Protein 4HR1 (pdb70)

Nearest PDB structures (foldseek):
  4hr1-assembly1_A  TM=9.648E-01  e=7.500E-14  Pyrococcus abyssi virus 1
  4hr1-assembly1_A  TM=1.009E+00  e=1.193E-14  Pyrococcus abyssi virus 1
  6elu-assembly2_D  TM=4.713E-01  e=1.005E+00  Trypanosoma brucei rhodesiense
  7sqc-assembly1_C3  TM=5.580E-01  e=2.667E+00  Chlamydomonas reinhardtii
  6elu-assembly4_J  TM=4.647E-01  e=1.516E+00  Trypanosoma brucei rhodesiense

Foldseek 3Di:
DQLQVLLVLLLQLLVLLLVVLVVVVVVDDDPVLPVLSVVLNVLSVVLSVLCVCVNVVCVVVVVDPDDDPVNVVSSVVSSVSSVVSVVSSLVSCVVRCHQVVHPRCVVVSVVSSVVRD/DDFFPVRLCLLLQLLVLLLVVLVVVCVVVPDDPVLNVLSVVLVVLSVVLCVLRVVRVVVCVVPPVGRDDDPVNVVSVVVSVVSSVVSVVSSLVSCVVVPVDDDPVSSVVVSVVSSVVRD

Sequence (236 aa):
FNGAQTVIQKISWLRTAIAFLKGYETTGATKKELEQVEKLKERVDEIATAVNWDVYAQYARGDFNLLSDDEYKEIQKALLVLEDIKEQIIVEMLRVGLAQGQMGTLKISDYLDSLDSAFNGAQTVIQKISWLRTAIAFLKGYMETTGATKKELEQVEKLKERVDEIATAVNWDVYAQYARGDFNLLSDDEYKEIQKALLVLEDIKEQIIVEMLRVGLAQGQMGTLKISDYLDSLDS

Secondary structure (DSSP, 8-state):
--HHHHHHHHHHHHHHHHHHHHH---S---HHHHHHHHHHHHHHHHHHHHHHHHHHHHHHTTT-----HHHHHHHHHHHHHHHHHHHHHHHHHHHTTTTTTSSTTHHHHHHHHHHH-/---SHHHHHHHHHHHHHHHHHHHHHHHHH---HHHHHHHHHHHHHHHHHHHHHTHHHHHHHHTTT-----HHHHHHHHHHHHHHHHHHHHHHHHHHHTTS-SSHHHHHHHHHHHHHHH-

Organism: NCBI:txid425386

B-factor: mean 58.95, std 18.85, range [28.11, 137.62]

Solvent-accessible surface area: 12236 Å² total

Structure (mmCIF, N/CA/C/O backbone):
data_4HR1
#
_entry.id   4HR1
#
_cell.length_a   73.5458
_cell.length_b   73.5458
_cell.length_c   191.5493
_cell.angle_alpha   90.00
_cell.angle_beta   90.00
_cell.angle_gamma   120.00
#
_symmetry.space_group_name_H-M   'P 61 2 2'
#
loop_
_entity.id
_entity.type
_entity.pdbx_description
1 polymer 'Putative uncharacterized protein'
2 polym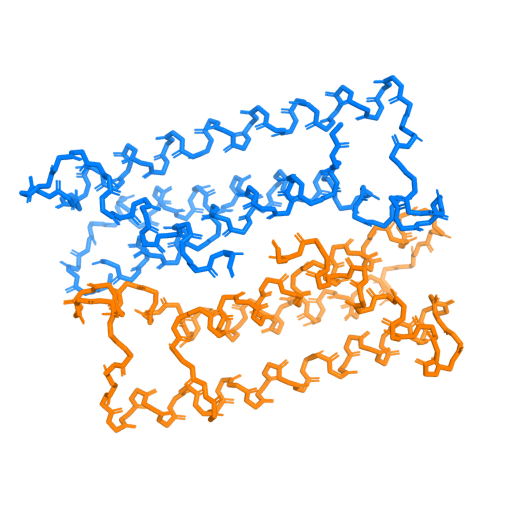er 'Putative uncharacterized protein'
3 water water
#
loop_
_atom_site.group_PDB
_atom_site.id
_atom_site.type_symbol
_atom_site.label_atom_id
_atom_site.label_alt_id
_atom_site.label_comp_id
_atom_site.label_asym_id
_atom_site.label_entity_id
_atom_site.label_seq_id
_atom_site.pdbx_PDB_ins_code
_atom_site.Cartn_x
_atom_site.Cartn_y
_atom_site.Cartn_z
_atom_site.occupancy
_atom_site.B_iso_or_equiv
_atom_site.auth_seq_id
_atom_site.auth_comp_id
_atom_site.auth_asym_id
_atom_site.auth_atom_id
_atom_site.pdbx_PDB_model_num
ATOM 1 N N . PHE A 1 3 ? -3.438 44.107 2.977 1.00 64.85 2 PHE A N 1
ATOM 2 C CA . PHE A 1 3 ? -2.661 42.877 3.179 1.00 63.90 2 PHE A CA 1
ATOM 3 C C . PHE A 1 3 ? -1.139 43.142 3.122 1.00 67.03 2 PHE A C 1
ATOM 4 O O . PHE A 1 3 ? -0.722 44.174 2.572 1.00 66.72 2 PHE A O 1
ATOM 12 N N . ASN A 1 4 ? -0.317 42.229 3.700 1.00 61.20 3 ASN A N 1
ATOM 13 C CA . ASN A 1 4 ? 1.139 42.354 3.633 1.00 59.55 3 ASN A CA 1
ATOM 14 C C . ASN A 1 4 ? 1.603 41.539 2.424 1.00 60.65 3 ASN A C 1
ATOM 15 O O . ASN A 1 4 ? 1.808 40.323 2.531 1.00 60.15 3 ASN A O 1
ATOM 20 N N . GLY A 1 5 ? 1.729 42.224 1.289 1.00 54.94 4 GLY A N 1
ATOM 21 C CA . GLY A 1 5 ? 2.092 41.647 -0.003 1.00 54.23 4 GLY A CA 1
ATOM 22 C C . GLY A 1 5 ? 3.253 40.673 -0.014 1.00 55.59 4 GLY A C 1
ATOM 23 O O . GLY A 1 5 ? 3.091 39.528 -0.465 1.00 53.75 4 GLY A O 1
ATOM 24 N N . ALA A 1 6 ? 4.437 41.132 0.480 1.00 51.06 5 ALA A N 1
ATOM 25 C CA . ALA A 1 6 ? 5.683 40.345 0.511 1.00 50.39 5 ALA A CA 1
ATOM 26 C C . ALA A 1 6 ? 5.562 39.097 1.376 1.00 49.72 5 ALA A C 1
ATOM 27 O O . ALA A 1 6 ? 5.773 37.992 0.867 1.00 47.74 5 ALA A O 1
ATOM 29 N N . GLN A 1 7 ? 5.119 39.250 2.641 1.00 45.34 6 GLN A N 1
ATOM 30 C CA . GLN A 1 7 ? 4.917 38.084 3.520 1.00 45.26 6 GLN A CA 1
ATOM 31 C C . GLN A 1 7 ? 3.979 37.039 2.897 1.00 48.22 6 GLN A C 1
ATOM 32 O O . GLN A 1 7 ? 4.318 35.851 2.871 1.00 46.22 6 GLN A O 1
ATOM 38 N N . THR A 1 8 ? 2.842 37.506 2.334 1.00 45.19 7 THR A N 1
ATOM 39 C CA . THR A 1 8 ? 1.828 36.658 1.709 1.00 44.94 7 THR A CA 1
ATOM 40 C C . THR A 1 8 ? 2.416 35.772 0.622 1.00 48.34 7 THR A C 1
ATOM 41 O O . THR A 1 8 ? 2.282 34.548 0.704 1.00 49.48 7 THR A O 1
ATOM 45 N N . VAL A 1 9 ? 3.094 36.376 -0.365 1.00 42.94 8 VAL A N 1
ATOM 46 C CA . VAL A 1 9 ? 3.709 35.619 -1.471 1.00 41.35 8 VAL A CA 1
ATOM 47 C C . VAL A 1 9 ? 4.818 34.668 -0.991 1.00 41.72 8 VAL A C 1
ATOM 48 O O . VAL A 1 9 ? 4.862 33.520 -1.426 1.00 41.92 8 VAL A O 1
ATOM 52 N N . ILE A 1 10 ? 5.654 35.126 -0.044 1.00 36.65 9 ILE A N 1
ATOM 53 C CA . ILE A 1 10 ? 6.731 34.338 0.553 1.00 36.22 9 ILE A CA 1
ATOM 54 C C . ILE A 1 10 ? 6.173 33.092 1.246 1.00 40.55 9 ILE A C 1
ATOM 55 O O . ILE A 1 10 ? 6.636 31.987 0.950 1.00 41.24 9 ILE A O 1
ATOM 60 N N . GLN A 1 11 ? 5.124 33.251 2.082 1.00 35.94 10 GLN A N 1
ATOM 61 C CA . GLN A 1 11 ? 4.489 32.122 2.767 1.00 36.21 10 GLN A CA 1
ATOM 62 C C . GLN A 1 11 ? 3.933 31.084 1.796 1.00 41.87 10 GLN A C 1
ATOM 63 O O . GLN A 1 11 ? 4.106 29.875 2.014 1.00 43.60 10 GLN A O 1
ATOM 69 N N . LYS A 1 12 ? 3.318 31.551 0.703 1.00 37.09 11 LYS A N 1
ATOM 70 C CA . LYS A 1 12 ? 2.745 30.676 -0.313 1.00 37.89 11 LYS A CA 1
ATOM 71 C C . LYS A 1 12 ? 3.835 29.923 -1.081 1.00 41.89 11 LYS A C 1
ATOM 72 O O . LYS A 1 12 ? 3.690 28.713 -1.321 1.00 43.10 11 LYS A O 1
ATOM 78 N N . ILE A 1 13 ? 4.938 30.627 -1.456 1.00 36.19 12 ILE A N 1
ATOM 79 C CA . ILE A 1 13 ? 6.064 30.002 -2.176 1.00 34.86 12 ILE A CA 1
ATOM 80 C C . ILE A 1 13 ? 6.742 28.981 -1.228 1.00 35.60 12 ILE A C 1
ATOM 81 O O . ILE A 1 13 ? 6.939 27.827 -1.621 1.00 33.89 12 ILE A O 1
ATOM 86 N N . SER A 1 14 ? 7.033 29.394 0.031 1.00 32.43 13 SER A N 1
ATOM 87 C CA . SER A 1 14 ? 7.639 28.508 1.043 1.00 34.35 13 SER A CA 1
ATOM 88 C C . SER A 1 14 ? 6.826 27.229 1.239 1.00 40.40 13 SER A C 1
ATOM 89 O O . SER A 1 14 ? 7.408 26.149 1.136 1.00 40.79 13 SER A O 1
ATOM 92 N N . TRP A 1 15 ? 5.477 27.338 1.425 1.00 36.14 14 TRP A N 1
ATOM 93 C CA . TRP A 1 15 ? 4.598 26.168 1.566 1.00 34.57 14 TRP A CA 1
ATOM 94 C C . TRP A 1 15 ? 4.760 25.269 0.374 1.00 38.98 14 TRP A C 1
ATOM 95 O O . TRP A 1 15 ? 4.953 24.060 0.534 1.00 39.40 14 TRP A O 1
ATOM 106 N N . LEU A 1 16 ? 4.656 25.849 -0.826 1.00 36.77 15 LEU A N 1
ATOM 107 C CA . LEU A 1 16 ? 4.743 25.085 -2.077 1.00 37.52 15 LEU A CA 1
ATOM 108 C C . LEU A 1 16 ? 6.099 24.387 -2.266 1.00 42.50 15 LEU A C 1
ATOM 109 O O . LEU A 1 16 ? 6.120 23.228 -2.694 1.00 41.46 15 LEU A O 1
ATOM 114 N N . ARG A 1 17 ? 7.217 25.053 -1.870 1.00 40.43 16 ARG A N 1
ATOM 115 C CA . ARG A 1 17 ? 8.559 24.458 -1.963 1.00 41.05 16 ARG A CA 1
ATOM 116 C C . ARG A 1 17 ? 8.708 23.288 -0.984 1.00 44.30 16 ARG A C 1
ATOM 117 O O . ARG A 1 17 ? 9.128 22.195 -1.393 1.00 43.78 16 ARG A O 1
ATOM 125 N N . THR A 1 18 ? 8.274 23.495 0.280 1.00 39.76 17 THR A N 1
ATOM 126 C CA . THR A 1 18 ? 8.286 22.492 1.349 1.00 39.54 17 THR A CA 1
ATOM 127 C C . THR A 1 18 ? 7.414 21.291 0.958 1.00 45.40 17 THR A C 1
ATOM 128 O O . THR A 1 18 ? 7.794 20.143 1.232 1.00 46.09 17 THR A O 1
ATOM 132 N N . ALA A 1 19 ? 6.281 21.556 0.264 1.00 41.54 18 ALA A N 1
ATOM 133 C CA . ALA A 1 19 ? 5.354 20.532 -0.229 1.00 41.12 18 ALA A CA 1
ATOM 134 C C . ALA A 1 19 ? 5.996 19.688 -1.309 1.00 44.82 18 ALA A C 1
ATOM 135 O O . ALA A 1 19 ? 5.741 18.488 -1.378 1.00 44.85 18 ALA A O 1
ATOM 137 N N . ILE A 1 20 ? 6.839 20.309 -2.156 1.00 42.39 19 ILE A N 1
ATOM 138 C CA . ILE A 1 20 ? 7.581 19.613 -3.217 1.00 42.29 19 ILE A CA 1
ATOM 139 C C . ILE A 1 20 ? 8.690 18.756 -2.577 1.00 44.19 19 ILE A C 1
ATOM 140 O O . ILE A 1 20 ? 8.840 17.596 -2.949 1.00 44.05 19 ILE A O 1
ATOM 145 N N . ALA A 1 21 ? 9.410 19.302 -1.582 1.00 40.50 20 ALA A N 1
ATOM 146 C CA . ALA A 1 21 ? 10.443 18.575 -0.821 1.00 41.34 20 ALA A CA 1
ATOM 147 C C . ALA A 1 21 ? 9.821 17.321 -0.201 1.00 47.76 20 ALA A C 1
ATOM 148 O O . ALA A 1 21 ? 10.388 16.231 -0.335 1.00 47.47 20 ALA A O 1
ATOM 150 N N . PHE A 1 22 ? 8.610 17.475 0.404 1.00 45.66 21 PHE A N 1
ATOM 151 C CA . PHE A 1 22 ? 7.835 16.402 1.035 1.00 46.02 21 PHE A CA 1
ATOM 152 C C . PHE A 1 22 ? 7.523 15.286 0.045 1.00 52.80 21 PHE A C 1
ATOM 153 O O . PHE A 1 22 ? 7.813 14.124 0.342 1.00 52.70 21 PHE A O 1
ATOM 161 N N . LEU A 1 23 ? 6.958 15.642 -1.139 1.00 50.89 22 LEU A N 1
ATOM 162 C CA . LEU A 1 23 ? 6.603 14.704 -2.218 1.00 51.21 22 LEU A CA 1
ATOM 163 C C . LEU A 1 23 ? 7.807 13.927 -2.733 1.00 58.06 22 LEU A C 1
ATOM 164 O O . LEU A 1 23 ? 7.702 12.715 -2.934 1.00 57.15 22 LEU A O 1
ATOM 169 N N . LYS A 1 24 ? 8.937 14.643 -2.975 1.00 57.30 23 LYS A N 1
ATOM 170 C CA . LYS A 1 24 ? 10.223 14.112 -3.443 1.00 58.08 23 LYS A CA 1
ATOM 171 C C . LYS A 1 24 ? 10.692 13.001 -2.491 1.00 64.09 23 LYS A C 1
ATOM 172 O O . LYS A 1 24 ? 10.970 11.880 -2.940 1.00 64.26 23 LYS A O 1
ATOM 178 N N . GLY A 1 25 ? 10.682 13.316 -1.189 1.00 61.07 24 GLY A N 1
ATOM 179 C CA . GLY A 1 25 ? 11.052 12.421 -0.100 1.00 61.28 24 GLY A CA 1
ATOM 180 C C . GLY A 1 25 ? 10.172 11.199 0.024 1.00 67.11 24 GLY A C 1
ATOM 181 O O . GLY A 1 25 ? 10.686 10.090 0.214 1.00 66.81 24 GLY A O 1
ATOM 182 N N . TYR A 1 26 ? 8.839 11.387 -0.103 1.00 64.62 25 TYR A N 1
ATOM 183 C CA . TYR A 1 26 ? 7.871 10.287 -0.054 1.00 64.60 25 TYR A CA 1
ATOM 184 C C . TYR A 1 26 ? 8.157 9.311 -1.194 1.00 71.44 25 TYR A C 1
ATOM 185 O O . TYR A 1 26 ? 8.110 8.097 -0.989 1.00 71.30 25 TYR A O 1
ATOM 202 N N . GLU A 1 28 ? 11.093 8.911 -2.966 1.00 75.83 27 GLU A N 1
ATOM 203 C CA . GLU A 1 28 ? 12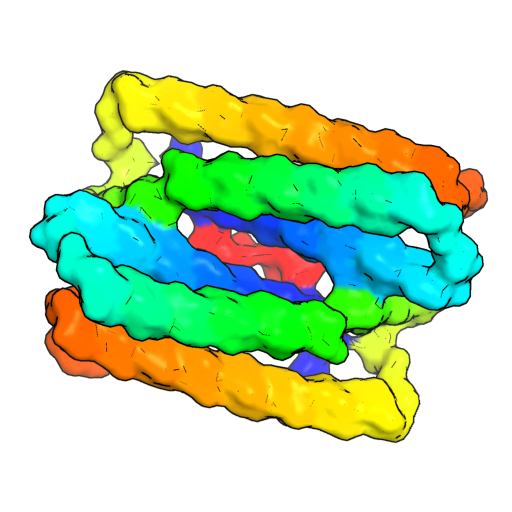.385 8.250 -2.789 1.00 76.42 27 GLU A CA 1
ATOM 204 C C . GLU A 1 28 ? 12.218 7.023 -1.868 1.00 81.31 27 GLU A C 1
ATOM 205 O O . GLU A 1 28 ? 12.657 5.926 -2.229 1.00 81.02 27 GLU A O 1
ATOM 211 N N . THR A 1 29 ? 11.539 7.213 -0.708 1.00 77.94 28 THR A N 1
ATOM 212 C CA . THR A 1 29 ? 11.262 6.188 0.304 1.00 78.01 28 THR A CA 1
ATOM 213 C C . THR A 1 29 ? 10.296 5.083 -0.197 1.00 85.42 28 THR A C 1
ATOM 214 O O . THR A 1 29 ? 10.323 3.971 0.341 1.00 86.18 28 THR A O 1
ATOM 218 N N . THR A 1 30 ? 9.456 5.375 -1.211 1.00 82.66 29 THR A N 1
ATOM 219 C CA . THR A 1 30 ? 8.479 4.404 -1.713 1.00 83.07 29 THR A CA 1
ATOM 220 C C . THR A 1 30 ? 8.692 3.962 -3.184 1.00 89.12 29 THR A C 1
ATOM 221 O O . THR A 1 30 ? 8.013 3.041 -3.650 1.00 88.40 29 THR A O 1
ATOM 225 N N . GLY A 1 31 ? 9.640 4.595 -3.879 1.00 87.28 30 GLY A N 1
ATOM 226 C CA . GLY A 1 31 ? 9.978 4.278 -5.266 1.00 88.03 30 GLY A CA 1
ATOM 227 C C . GLY A 1 31 ? 8.858 4.519 -6.263 1.00 93.97 30 GLY A C 1
ATOM 228 O O . GLY A 1 31 ? 8.308 3.562 -6.825 1.00 94.07 30 GLY A O 1
ATOM 229 N N . ALA A 1 32 ? 8.524 5.804 -6.495 1.00 90.65 31 ALA A N 1
ATOM 230 C CA . ALA A 1 32 ? 7.466 6.225 -7.421 1.00 90.37 31 ALA A CA 1
ATOM 231 C C . ALA A 1 32 ? 7.846 6.044 -8.887 1.00 92.82 31 ALA A C 1
ATOM 232 O O . ALA A 1 32 ? 9.033 6.039 -9.218 1.00 92.13 31 ALA A O 1
ATOM 234 N N . THR A 1 33 ? 6.821 5.930 -9.765 1.00 88.67 32 THR A N 1
ATOM 235 C CA . THR A 1 33 ? 6.962 5.744 -11.216 1.00 88.10 32 THR A CA 1
ATOM 236 C C . THR A 1 33 ? 7.678 6.934 -11.874 1.00 91.72 32 THR A C 1
ATOM 237 O O . THR A 1 33 ? 7.650 8.041 -11.329 1.00 91.28 32 THR A O 1
ATOM 241 N N . LYS A 1 34 ? 8.327 6.695 -13.037 1.00 88.04 33 LYS A N 1
ATOM 242 C CA . LYS A 1 34 ? 9.059 7.715 -13.808 1.00 87.52 33 LYS A CA 1
ATOM 243 C C . LYS A 1 34 ? 8.174 8.921 -14.166 1.00 89.75 33 LYS A C 1
ATOM 244 O O . LYS A 1 34 ? 8.644 10.064 -14.127 1.00 89.11 33 LYS A O 1
ATOM 250 N N . LYS A 1 35 ? 6.885 8.652 -14.467 1.00 85.16 34 LYS A N 1
ATOM 251 C CA . LYS A 1 35 ? 5.863 9.653 -14.789 1.00 84.39 34 LYS A CA 1
ATOM 252 C C . LYS A 1 35 ? 5.598 10.515 -13.558 1.00 86.79 34 LYS A C 1
ATOM 253 O O . LYS A 1 35 ? 5.537 11.738 -13.676 1.00 86.91 34 LYS A O 1
ATOM 259 N N . GLU A 1 36 ? 5.476 9.872 -12.375 1.00 81.35 35 GLU A N 1
ATOM 260 C CA . GLU A 1 36 ? 5.218 10.535 -11.096 1.00 79.96 35 GLU A CA 1
ATOM 261 C C . GLU A 1 36 ? 6.309 11.552 -10.719 1.00 79.83 35 GLU A C 1
ATOM 262 O O . GLU A 1 36 ? 5.985 12.680 -10.344 1.00 79.07 35 GLU A O 1
ATOM 268 N N . LEU A 1 37 ? 7.586 11.183 -10.895 1.00 74.11 36 LEU A N 1
ATOM 269 C CA . LEU A 1 37 ? 8.729 12.060 -10.612 1.00 73.26 36 LEU A CA 1
ATOM 270 C C . LEU A 1 37 ? 8.837 13.214 -11.627 1.00 74.14 36 LEU A C 1
ATOM 271 O O . LEU A 1 37 ? 9.351 14.291 -11.290 1.00 72.84 36 LEU A O 1
ATOM 276 N N . GLU A 1 38 ? 8.345 12.976 -12.866 1.00 68.68 37 GLU A N 1
ATOM 277 C CA . GLU A 1 38 ? 8.303 13.954 -13.951 1.00 67.33 37 GLU A CA 1
ATOM 278 C C . GLU A 1 38 ? 7.281 15.028 -13.582 1.00 66.05 37 GLU A C 1
ATOM 279 O O . GLU A 1 38 ? 7.645 16.202 -13.559 1.00 64.71 37 GLU A O 1
ATOM 285 N N . GLN A 1 39 ? 6.026 14.612 -13.233 1.00 59.62 38 GLN A N 1
ATOM 286 C CA . GLN A 1 39 ? 4.903 15.475 -12.820 1.00 58.38 38 GLN A CA 1
ATOM 287 C C . GLN A 1 39 ? 5.293 16.421 -11.676 1.00 59.50 38 GLN A C 1
ATOM 288 O O . GLN A 1 39 ? 4.941 17.605 -11.713 1.00 57.99 38 GLN A O 1
ATOM 294 N N . VAL A 1 40 ? 6.041 15.895 -10.674 1.00 55.12 39 VAL A N 1
ATOM 295 C CA . VAL A 1 40 ? 6.519 16.646 -9.503 1.00 54.81 39 VAL A CA 1
ATOM 296 C C . VAL A 1 40 ? 7.532 17.694 -9.954 1.00 58.29 39 VAL A C 1
ATOM 297 O O . VAL A 1 40 ? 7.443 18.854 -9.536 1.00 57.29 39 VAL A O 1
ATOM 301 N N . GLU A 1 41 ? 8.466 17.282 -10.848 1.00 55.56 40 GLU A N 1
ATOM 302 C CA . GLU A 1 41 ? 9.501 18.137 -11.441 1.00 54.62 40 GLU A CA 1
ATOM 303 C C . GLU A 1 41 ? 8.841 19.294 -12.201 1.00 54.89 40 GLU A C 1
ATOM 304 O O . GLU A 1 41 ? 9.221 20.451 -12.001 1.00 55.52 40 GLU A O 1
ATOM 310 N N . LYS A 1 42 ? 7.793 18.980 -12.989 1.00 48.24 41 LYS A N 1
ATOM 311 C CA . LYS A 1 42 ? 6.983 19.945 -13.740 1.00 47.22 41 LYS A CA 1
ATOM 312 C C . LYS A 1 42 ? 6.362 20.973 -12.787 1.00 50.82 41 LYS A C 1
ATOM 313 O O . LYS A 1 42 ? 6.458 22.171 -13.045 1.00 50.51 41 LYS A O 1
ATOM 319 N N . LEU A 1 43 ? 5.835 20.511 -11.626 1.00 48.18 42 LEU A N 1
ATOM 320 C CA . LEU A 1 43 ? 5.269 21.387 -10.594 1.00 47.58 42 LEU A CA 1
ATOM 321 C C . LEU A 1 43 ? 6.292 22.307 -9.964 1.00 49.99 42 LEU A C 1
ATOM 322 O O . LEU A 1 43 ? 6.016 23.503 -9.834 1.00 48.19 42 LEU A O 1
ATOM 327 N N . LYS A 1 44 ? 7.488 21.774 -9.621 1.00 48.43 43 LYS A N 1
ATOM 328 C CA . LYS A 1 44 ? 8.590 22.573 -9.059 1.00 49.48 43 LYS A CA 1
ATOM 329 C C . LYS A 1 44 ? 8.962 23.733 -10.014 1.00 52.57 43 LYS A C 1
ATOM 330 O O . LYS A 1 44 ? 9.077 24.883 -9.566 1.00 50.36 43 LYS A O 1
ATOM 336 N N . GLU A 1 45 ? 9.068 23.433 -11.335 1.00 49.65 44 GLU A N 1
ATOM 337 C CA . GLU A 1 45 ? 9.362 24.449 -12.344 1.00 50.20 44 GLU A CA 1
ATOM 338 C C . GLU A 1 45 ? 8.302 25.529 -12.406 1.00 52.06 44 GLU A C 1
ATOM 339 O O . GLU A 1 45 ? 8.661 26.704 -12.452 1.00 51.77 44 GLU A O 1
ATOM 345 N N . ARG A 1 46 ? 6.996 25.144 -12.328 1.00 47.49 45 ARG A N 1
ATOM 346 C CA . ARG A 1 46 ? 5.866 26.094 -12.283 1.00 46.49 45 ARG A CA 1
ATOM 347 C C . ARG A 1 46 ? 6.000 27.027 -11.071 1.00 48.41 45 ARG A C 1
ATOM 348 O O . ARG A 1 46 ? 5.723 28.228 -11.191 1.00 49.17 45 ARG A O 1
ATOM 356 N N . VAL A 1 47 ? 6.495 26.494 -9.924 1.00 42.01 46 VAL A N 1
ATOM 357 C CA . VAL A 1 47 ? 6.698 27.301 -8.709 1.00 40.70 46 VAL A CA 1
ATOM 358 C C . VAL A 1 47 ? 7.824 28.323 -8.919 1.00 45.84 46 VAL A C 1
ATOM 359 O O . VAL A 1 47 ? 7.633 29.514 -8.603 1.00 44.16 46 VAL A O 1
ATOM 363 N N . ASP A 1 48 ? 8.994 27.859 -9.454 1.00 43.32 47 ASP A N 1
ATOM 364 C CA . ASP A 1 48 ? 10.147 28.741 -9.698 1.00 44.25 47 ASP A CA 1
ATOM 365 C C . ASP A 1 48 ? 9.794 29.887 -10.659 1.00 47.57 47 ASP A C 1
ATOM 366 O O . ASP A 1 48 ? 10.208 31.025 -10.418 1.00 46.24 47 ASP A O 1
ATOM 371 N N . GLU A 1 49 ? 8.963 29.597 -11.692 1.00 44.28 48 GLU A N 1
ATOM 372 C CA . GLU A 1 49 ? 8.499 30.599 -12.656 1.00 45.15 48 GLU A CA 1
ATOM 373 C C . GLU A 1 49 ? 7.697 31.715 -11.979 1.00 50.47 48 GLU A C 1
ATOM 374 O O . GLU A 1 49 ? 8.049 32.891 -12.094 1.00 50.23 48 GLU A O 1
ATOM 380 N N . ILE A 1 50 ? 6.640 31.341 -11.244 1.00 48.01 49 ILE A N 1
ATOM 381 C CA . ILE A 1 50 ? 5.794 32.300 -10.549 1.00 47.84 49 ILE A CA 1
ATOM 382 C C . ILE A 1 50 ? 6.558 33.044 -9.465 1.00 50.77 49 ILE A C 1
ATOM 383 O O . ILE A 1 50 ? 6.386 34.254 -9.328 1.00 49.54 49 ILE A O 1
ATOM 388 N N . ALA A 1 51 ? 7.471 32.341 -8.761 1.00 48.65 50 ALA A N 1
ATOM 389 C CA . ALA A 1 51 ? 8.309 32.932 -7.712 1.00 48.41 50 ALA A CA 1
ATOM 390 C C . ALA A 1 51 ? 9.095 34.143 -8.201 1.00 53.24 50 ALA A C 1
ATOM 391 O O . ALA A 1 51 ? 9.081 35.171 -7.523 1.00 53.95 50 ALA A O 1
ATOM 393 N N . THR A 1 52 ? 9.734 34.048 -9.386 1.00 50.25 51 THR A N 1
ATOM 394 C CA . THR A 1 52 ? 10.523 35.151 -9.958 1.00 50.87 51 THR A CA 1
ATOM 395 C C . THR A 1 52 ? 9.681 36.350 -10.355 1.00 54.82 51 THR A C 1
ATOM 396 O O . THR A 1 52 ? 10.120 37.498 -10.167 1.00 54.44 51 THR A O 1
ATOM 400 N N . ALA A 1 53 ? 8.444 36.089 -10.834 1.00 50.20 52 ALA A N 1
ATOM 401 C CA . ALA A 1 53 ? 7.484 37.120 -11.210 1.00 49.75 52 ALA A CA 1
ATOM 402 C C . ALA A 1 53 ? 7.143 38.087 -10.063 1.00 54.72 52 ALA A C 1
ATOM 403 O O . ALA A 1 53 ? 6.635 39.183 -10.325 1.00 54.68 52 ALA A O 1
ATOM 405 N N . VAL A 1 54 ? 7.440 37.700 -8.801 1.00 51.53 53 VAL A N 1
ATOM 406 C CA . VAL A 1 54 ? 7.136 38.508 -7.611 1.00 51.58 53 VAL A CA 1
ATOM 407 C C . VAL A 1 54 ? 8.322 39.059 -6.790 1.00 53.48 53 VAL A C 1
ATOM 408 O O . VAL A 1 54 ? 8.093 39.861 -5.875 1.00 53.78 53 VAL A O 1
ATOM 412 N N . ASN A 1 55 ? 9.577 38.661 -7.131 1.00 48.36 54 ASN A N 1
ATOM 413 C CA . ASN A 1 55 ? 10.837 39.100 -6.492 1.00 47.54 54 ASN A CA 1
ATOM 414 C C . ASN A 1 55 ? 10.904 40.598 -6.336 1.00 51.05 54 ASN A C 1
ATOM 415 O O . ASN A 1 55 ? 11.504 41.103 -5.378 1.00 50.97 54 ASN A O 1
ATOM 420 N N . TRP A 1 56 ? 10.332 41.323 -7.319 1.00 46.92 55 TRP A N 1
ATOM 421 C CA . TRP A 1 56 ? 10.301 42.777 -7.305 1.00 45.01 55 TRP A CA 1
ATOM 422 C C . TRP A 1 56 ? 9.664 43.274 -6.019 1.00 45.78 55 TRP A C 1
ATOM 423 O O . TRP A 1 56 ? 10.216 44.183 -5.405 1.00 44.24 55 TRP A O 1
ATOM 434 N N . ASP A 1 57 ? 8.555 42.604 -5.554 1.00 41.00 56 ASP A N 1
ATOM 435 C CA . ASP A 1 57 ? 7.835 43.008 -4.351 1.00 39.80 56 ASP A CA 1
ATOM 436 C C . ASP A 1 57 ? 8.561 42.747 -3.042 1.00 41.71 56 ASP A C 1
ATOM 437 O O . ASP A 1 57 ? 8.400 43.520 -2.081 1.00 41.57 56 ASP A O 1
ATOM 442 N N . VAL A 1 58 ? 9.415 41.709 -3.021 1.00 35.39 57 VAL A N 1
ATOM 443 C CA . VAL A 1 58 ? 10.257 41.404 -1.874 1.00 33.90 57 VAL A CA 1
ATOM 444 C C . VAL A 1 58 ? 11.177 42.616 -1.623 1.00 38.04 57 VAL A C 1
ATOM 445 O O . VAL A 1 58 ? 11.179 43.119 -0.504 1.00 37.10 57 VAL A O 1
ATOM 449 N N . TYR A 1 59 ? 11.848 43.166 -2.684 1.00 35.76 58 TYR A N 1
ATOM 450 C CA . TYR A 1 59 ? 12.642 44.393 -2.528 1.00 36.47 58 TYR A CA 1
ATOM 451 C C . TYR A 1 59 ? 11.768 45.636 -2.440 1.00 43.76 58 TYR A C 1
ATOM 452 O O . TYR A 1 59 ? 11.985 46.454 -1.532 1.00 44.14 58 TYR A O 1
ATOM 461 N N . ALA A 1 60 ? 10.828 45.810 -3.413 1.00 41.84 59 ALA A N 1
ATOM 462 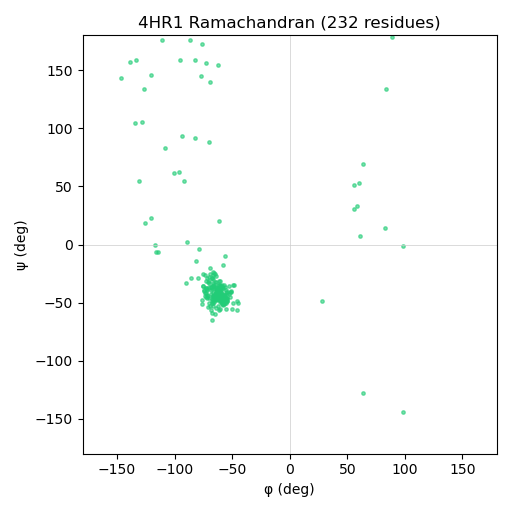C CA . ALA A 1 60 ? 9.960 46.989 -3.491 1.00 43.28 59 ALA A CA 1
ATOM 463 C C . ALA A 1 60 ? 9.340 47.375 -2.157 1.00 48.80 59 ALA A C 1
ATOM 464 O O . ALA A 1 60 ? 9.492 48.528 -1.739 1.00 47.75 59 ALA A O 1
ATOM 466 N N . GLN A 1 61 ? 8.758 46.387 -1.438 1.00 47.48 60 GLN A N 1
ATOM 467 C CA . GLN A 1 61 ? 8.139 46.624 -0.135 1.00 48.67 60 GLN A CA 1
ATOM 468 C C . GLN A 1 61 ? 9.118 47.223 0.882 1.00 56.06 60 GLN A C 1
ATOM 469 O O . GLN A 1 61 ? 8.777 48.215 1.536 1.00 55.72 60 GLN A O 1
ATOM 475 N N . TYR A 1 62 ? 10.339 46.645 0.982 1.00 55.02 61 TYR A N 1
ATOM 476 C CA . TYR A 1 62 ? 11.390 47.112 1.892 1.00 55.80 61 TYR A CA 1
ATOM 477 C C . TYR A 1 62 ? 11.766 48.553 1.579 1.00 62.00 61 TYR A C 1
ATOM 478 O O . TYR A 1 62 ? 11.841 49.372 2.498 1.00 60.14 61 TYR A O 1
ATOM 487 N N . ALA A 1 63 ? 12.017 48.835 0.276 1.00 62.79 62 ALA A N 1
ATOM 488 C CA . ALA A 1 63 ? 12.447 50.118 -0.288 1.00 64.82 62 ALA A CA 1
ATOM 489 C C . ALA A 1 63 ? 11.546 51.301 0.049 1.00 75.67 62 ALA A C 1
ATOM 490 O O . ALA A 1 63 ? 12.069 52.374 0.359 1.00 75.61 62 ALA A O 1
ATOM 492 N N . ARG A 1 64 ? 10.205 51.124 -0.015 1.00 77.06 63 ARG A N 1
ATOM 493 C CA . ARG A 1 64 ? 9.288 52.222 0.305 1.00 79.06 63 ARG A CA 1
ATOM 494 C C . ARG A 1 64 ? 8.836 52.298 1.764 1.00 90.13 63 ARG A C 1
ATOM 495 O O . ARG A 1 64 ? 7.639 52.340 2.057 1.00 89.94 63 ARG A O 1
ATOM 503 N N . GLY A 1 65 ? 9.832 52.335 2.655 1.00 92.07 64 GLY A N 1
ATOM 504 C CA . GLY A 1 65 ? 9.682 52.454 4.105 1.00 94.24 64 GLY A CA 1
ATOM 505 C C . GLY A 1 65 ? 8.862 51.376 4.788 1.00 102.74 64 GLY A C 1
ATOM 506 O O . GLY A 1 65 ? 8.182 51.655 5.785 1.00 102.10 64 GLY A O 1
ATOM 507 N N . ASP A 1 66 ? 8.924 50.132 4.248 1.00 102.71 65 ASP A N 1
ATOM 508 C CA . ASP A 1 66 ? 8.200 48.942 4.725 1.00 104.03 65 ASP A CA 1
ATOM 509 C C . ASP A 1 66 ? 6.644 49.089 4.681 1.00 109.99 65 ASP A C 1
ATOM 510 O O . ASP A 1 66 ? 5.915 48.199 5.140 1.00 110.23 65 ASP A O 1
ATOM 515 N N . PHE A 1 67 ? 6.149 50.197 4.076 1.00 106.84 66 PHE A N 1
ATOM 516 C CA . PHE A 1 67 ? 4.723 50.470 3.904 1.00 106.86 66 PHE A CA 1
ATOM 517 C C . PHE A 1 67 ? 4.193 49.629 2.757 1.00 108.50 66 PHE A C 1
ATOM 518 O O . PHE A 1 67 ? 4.906 49.433 1.768 1.00 108.13 66 PHE A O 1
ATOM 526 N N . ASN A 1 68 ? 2.938 49.165 2.861 1.00 103.10 67 ASN A N 1
ATOM 527 C CA . ASN A 1 68 ? 2.323 48.392 1.787 1.00 101.85 67 ASN A CA 1
ATOM 528 C C . ASN A 1 68 ? 1.471 49.314 0.886 1.00 102.74 67 ASN A C 1
ATOM 529 O O . ASN A 1 68 ? 0.249 49.160 0.783 1.00 102.47 67 ASN A O 1
ATOM 534 N N . LEU A 1 69 ? 2.146 50.294 0.248 1.00 96.37 68 LEU A N 1
ATOM 535 C CA . LEU A 1 69 ? 1.538 51.265 -0.661 1.00 94.64 68 LEU A CA 1
ATOM 536 C C . LEU A 1 69 ? 1.953 50.965 -2.102 1.00 94.13 68 LEU A C 1
ATOM 537 O O . LEU A 1 69 ? 2.924 51.527 -2.621 1.00 93.54 68 LEU A O 1
ATOM 542 N N . LEU A 1 70 ? 1.226 50.014 -2.719 1.00 87.48 69 LEU A N 1
ATOM 543 C CA . LEU A 1 70 ? 1.437 49.535 -4.087 1.00 85.86 69 LEU A CA 1
ATOM 544 C C . LEU A 1 70 ? 0.535 50.250 -5.091 1.00 85.75 69 LEU A C 1
ATOM 545 O O . LEU A 1 70 ? -0.510 50.795 -4.721 1.00 85.26 69 LEU A O 1
ATOM 550 N N . SER A 1 71 ? 0.934 50.225 -6.371 1.00 78.94 70 SER A N 1
ATOM 551 C CA . SER A 1 71 ? 0.132 50.798 -7.442 1.00 76.81 70 SER A CA 1
ATOM 552 C C . SER A 1 71 ? -0.932 49.769 -7.832 1.00 78.73 70 SER A C 1
ATOM 553 O O . SER A 1 71 ? -0.774 48.565 -7.573 1.00 77.68 70 SER A O 1
ATOM 556 N N . ASP A 1 72 ? -2.007 50.262 -8.464 1.00 73.44 71 ASP A N 1
ATOM 557 C CA . ASP A 1 72 ? -3.142 49.493 -8.958 1.00 71.95 71 ASP A CA 1
ATOM 558 C C . ASP A 1 72 ? -2.634 48.306 -9.785 1.00 72.69 71 ASP A C 1
ATOM 559 O O . ASP A 1 72 ? -2.992 47.159 -9.506 1.00 72.48 71 ASP A O 1
ATOM 564 N N . ASP A 1 73 ? -1.737 48.594 -10.745 1.00 66.09 72 ASP A N 1
ATOM 565 C CA . ASP A 1 73 ? -1.116 47.631 -11.653 1.00 64.30 72 ASP A CA 1
ATOM 566 C C . ASP A 1 73 ? -0.275 46.586 -10.896 1.00 63.97 72 ASP A C 1
ATOM 567 O O . ASP A 1 73 ? -0.390 45.391 -11.197 1.00 63.75 72 ASP A O 1
ATOM 572 N N . GLU A 1 74 ? 0.539 47.035 -9.898 1.00 55.86 73 GLU A N 1
ATOM 573 C CA . GLU A 1 74 ? 1.392 46.186 -9.061 1.00 53.81 73 GLU A CA 1
ATOM 574 C C . GLU A 1 74 ? 0.519 45.196 -8.278 1.00 55.39 73 GLU A C 1
ATOM 575 O O . GLU A 1 74 ? 0.670 43.980 -8.457 1.00 53.24 73 GLU A O 1
ATOM 581 N N . TYR A 1 75 ? -0.457 45.734 -7.487 1.00 51.75 74 TYR A N 1
ATOM 582 C CA . TYR A 1 75 ? -1.474 44.998 -6.732 1.00 51.14 74 TYR A CA 1
ATOM 583 C C . TYR A 1 75 ? -2.121 43.874 -7.562 1.00 52.10 74 TYR A C 1
ATOM 584 O O . TYR A 1 75 ? -2.193 42.740 -7.085 1.00 52.23 74 TYR A O 1
ATOM 593 N N . LYS A 1 76 ? -2.590 44.192 -8.790 1.00 46.37 75 LYS A N 1
ATOM 594 C CA . LYS A 1 76 ? -3.253 43.243 -9.701 1.00 45.63 75 LYS A CA 1
ATOM 595 C C . LYS A 1 76 ? -2.350 42.089 -10.143 1.00 50.16 75 LYS A C 1
ATOM 596 O O . LYS A 1 76 ? -2.814 40.944 -10.240 1.00 49.85 75 LYS A O 1
ATOM 602 N N . GLU A 1 77 ? -1.065 42.402 -10.436 1.00 46.24 76 GLU A N 1
ATOM 603 C CA . GLU A 1 77 ? -0.048 41.435 -10.843 1.00 45.58 76 GLU A CA 1
ATOM 604 C C . GLU A 1 77 ? 0.273 40.517 -9.638 1.00 46.71 76 GLU A C 1
ATOM 605 O O . GLU A 1 77 ? 0.422 39.315 -9.840 1.00 47.11 76 GLU A O 1
ATOM 611 N N . ILE A 1 78 ? 0.329 41.067 -8.402 1.00 40.94 77 ILE A N 1
ATOM 612 C CA . ILE A 1 78 ? 0.537 40.273 -7.182 1.00 41.61 77 ILE A CA 1
ATOM 613 C C . ILE A 1 78 ? -0.673 39.302 -6.998 1.00 47.85 77 ILE A C 1
ATOM 614 O O . ILE A 1 78 ? -0.473 38.103 -6.754 1.00 47.70 77 ILE A O 1
ATOM 619 N N . GLN A 1 79 ? -1.920 39.844 -7.143 1.00 43.24 78 GLN A N 1
ATOM 620 C CA . GLN A 1 79 ? -3.161 39.093 -7.034 1.00 42.07 78 GLN A CA 1
ATOM 621 C C . GLN A 1 79 ? -3.262 37.994 -8.062 1.00 45.34 78 GLN A C 1
ATOM 622 O O . GLN A 1 79 ? -3.736 36.912 -7.735 1.00 45.75 78 GLN A O 1
ATOM 628 N N . LYS A 1 80 ? -2.791 38.242 -9.287 1.00 42.64 79 LYS A N 1
ATOM 629 C CA . LYS A 1 80 ? -2.814 37.235 -10.353 1.00 43.47 79 LYS A CA 1
ATOM 630 C C . LYS A 1 80 ? -1.773 36.154 -10.089 1.00 47.45 79 LYS A C 1
ATOM 631 O O . LYS A 1 80 ? -1.991 35.000 -10.449 1.00 47.64 79 LYS A O 1
ATOM 637 N N . ALA A 1 81 ? -0.646 36.525 -9.448 1.00 43.30 80 ALA A N 1
ATOM 638 C CA . ALA A 1 81 ? 0.400 35.577 -9.075 1.00 42.69 80 ALA A CA 1
ATOM 639 C C . ALA A 1 81 ? -0.116 34.697 -7.923 1.00 44.69 80 ALA A C 1
ATOM 640 O O . ALA A 1 81 ? -0.005 33.466 -8.006 1.00 43.84 80 ALA A O 1
ATOM 642 N N . LEU A 1 82 ? -0.773 35.330 -6.901 1.00 39.86 81 LEU A N 1
ATOM 643 C CA . LEU A 1 82 ? -1.404 34.650 -5.763 1.00 39.73 81 LEU A CA 1
ATOM 644 C C . LEU A 1 82 ? -2.364 33.560 -6.207 1.00 45.46 81 LEU A C 1
ATOM 645 O O . LEU A 1 82 ? -2.424 32.493 -5.592 1.00 44.10 81 LEU A O 1
ATOM 650 N N . LEU A 1 83 ? -3.054 33.819 -7.330 1.00 44.51 82 LEU A N 1
ATOM 651 C CA . LEU A 1 83 ? -4.012 32.929 -7.956 1.00 45.11 82 LEU A CA 1
ATOM 652 C C . LEU A 1 83 ? -3.361 31.714 -8.585 1.00 47.55 82 LEU A C 1
ATOM 653 O O . LEU A 1 83 ? -3.856 30.596 -8.416 1.00 47.36 82 LEU A O 1
ATOM 658 N N . VAL A 1 84 ? -2.263 31.932 -9.332 1.00 43.24 83 VAL A N 1
ATOM 659 C CA . VAL A 1 84 ? -1.502 30.866 -10.012 1.00 42.05 83 VAL A CA 1
ATOM 660 C C . VAL A 1 84 ? -0.901 29.932 -8.935 1.00 41.87 83 VAL A C 1
ATOM 661 O O . VAL A 1 84 ? -0.937 28.710 -9.087 1.00 40.25 83 VAL A O 1
ATOM 665 N N . LEU A 1 85 ? -0.412 30.536 -7.833 1.00 36.72 84 LEU A N 1
ATOM 666 C CA . LEU A 1 85 ? 0.178 29.850 -6.684 1.00 36.64 84 LEU A CA 1
ATOM 667 C C . LEU A 1 85 ? -0.847 28.922 -6.014 1.00 42.89 84 LEU A C 1
ATOM 668 O O . LEU A 1 85 ? -0.501 27.792 -5.650 1.00 43.38 84 LEU A O 1
ATOM 673 N N . GLU A 1 86 ? -2.131 29.387 -5.910 1.00 39.04 85 GLU A N 1
ATOM 674 C CA . GLU A 1 86 ? -3.220 28.613 -5.324 1.00 37.14 85 GLU A CA 1
ATOM 675 C C . GLU A 1 86 ? -3.602 27.458 -6.207 1.00 40.60 85 GLU A C 1
ATOM 676 O O . GLU A 1 86 ? -3.859 26.383 -5.685 1.00 40.13 85 GLU A O 1
ATOM 682 N N . ASP A 1 87 ? -3.498 27.617 -7.540 1.00 40.00 86 ASP A N 1
ATOM 683 C CA . ASP A 1 87 ? -3.733 26.502 -8.467 1.00 41.20 86 ASP A CA 1
ATOM 684 C C . ASP A 1 87 ? -2.625 25.469 -8.314 1.00 45.79 86 ASP A C 1
ATOM 685 O O . ASP A 1 87 ? -2.903 24.268 -8.382 1.00 46.74 86 ASP A O 1
ATOM 690 N N . ILE A 1 88 ? -1.368 25.930 -8.064 1.00 41.82 87 ILE A N 1
ATOM 691 C CA . ILE A 1 88 ? -0.222 25.034 -7.866 1.00 41.04 87 ILE A CA 1
ATOM 692 C C . ILE A 1 88 ? -0.461 24.175 -6.614 1.00 40.94 87 ILE A C 1
ATOM 693 O O . ILE A 1 88 ? -0.340 22.945 -6.688 1.00 39.07 87 ILE A O 1
ATOM 698 N N . LYS A 1 89 ? -0.931 24.820 -5.520 1.00 35.02 88 LYS A N 1
ATOM 699 C CA . LYS A 1 89 ? -1.266 24.143 -4.271 1.00 34.10 88 LYS A CA 1
ATOM 700 C C . LYS A 1 89 ? -2.267 23.009 -4.533 1.00 38.77 88 LYS A C 1
ATOM 701 O O . LYS A 1 89 ? -2.024 21.880 -4.113 1.00 36.51 88 LYS A O 1
ATOM 707 N N . GLU A 1 90 ? -3.329 23.303 -5.313 1.00 37.75 89 GLU A N 1
ATOM 708 C CA . GLU A 1 90 ? -4.379 22.362 -5.698 1.00 38.66 89 GLU A CA 1
ATOM 709 C C . GLU A 1 90 ? -3.776 21.162 -6.410 1.00 43.38 89 GLU A C 1
ATOM 710 O O . GLU A 1 90 ? -4.058 20.025 -6.038 1.00 42.24 89 GLU A O 1
ATOM 716 N N . GLN A 1 91 ? -2.902 21.413 -7.403 1.00 42.33 90 GLN A N 1
ATOM 717 C CA . GLN A 1 91 ? -2.242 20.355 -8.173 1.00 42.65 90 GLN A CA 1
ATOM 718 C C . GLN A 1 91 ? -1.255 19.541 -7.322 1.00 47.25 90 GLN A C 1
ATOM 719 O O . GLN A 1 91 ? -1.045 18.355 -7.601 1.00 47.68 90 GLN A O 1
ATOM 725 N N . ILE A 1 92 ? -0.669 20.163 -6.278 1.00 43.54 91 ILE A N 1
ATOM 726 C CA . ILE A 1 92 ? 0.233 19.493 -5.331 1.00 43.35 91 ILE A CA 1
ATOM 727 C C . ILE A 1 92 ? -0.561 18.441 -4.513 1.00 46.12 91 ILE A C 1
ATOM 728 O O . ILE A 1 92 ? -0.145 17.271 -4.459 1.00 45.03 91 ILE A O 1
ATOM 733 N N . ILE A 1 93 ? -1.700 18.877 -3.884 1.00 40.82 92 ILE A N 1
ATOM 734 C CA . ILE A 1 93 ? -2.577 18.059 -3.040 1.00 40.18 92 ILE A CA 1
ATOM 735 C C . ILE A 1 93 ? -3.137 16.904 -3.868 1.00 46.46 92 ILE A C 1
ATOM 736 O O . ILE A 1 93 ? -3.093 15.744 -3.441 1.00 46.27 92 ILE A O 1
ATOM 741 N N . VAL A 1 94 ? -3.570 17.220 -5.094 1.00 44.06 93 VAL A N 1
ATOM 742 C CA . VAL A 1 94 ? -4.064 16.241 -6.059 1.00 44.41 93 VAL A CA 1
ATOM 743 C C . VAL A 1 94 ? -2.976 15.192 -6.361 1.00 48.00 93 VAL A C 1
ATOM 744 O O . VAL A 1 94 ? -3.283 14.003 -6.404 1.00 48.65 93 VAL A O 1
ATOM 748 N N . GLU A 1 95 ? -1.711 15.633 -6.536 1.00 44.16 94 GLU A N 1
ATOM 749 C CA . GLU A 1 95 ? -0.568 14.755 -6.793 1.00 44.06 94 GLU A CA 1
ATOM 750 C C . GLU A 1 95 ? -0.297 13.856 -5.606 1.00 46.54 94 GLU A C 1
ATOM 751 O O . GLU A 1 95 ? -0.139 12.645 -5.798 1.00 45.37 94 GLU A O 1
ATOM 757 N N . MET A 1 96 ? -0.252 14.445 -4.382 1.00 43.21 95 MET A N 1
ATOM 758 C CA . MET A 1 96 ? -0.052 13.724 -3.119 1.00 42.46 95 MET A CA 1
ATOM 759 C C . MET A 1 96 ? -1.056 12.559 -3.074 1.00 53.03 95 MET A C 1
ATOM 760 O O . MET A 1 96 ? -0.641 11.403 -3.018 1.00 53.82 95 MET A O 1
ATOM 765 N N . LEU A 1 97 ? -2.360 12.866 -3.225 1.00 53.16 96 LEU A N 1
ATOM 766 C CA . LEU A 1 97 ? -3.455 11.889 -3.218 1.00 54.29 96 LEU A CA 1
ATOM 767 C C . LEU A 1 97 ? -3.357 10.801 -4.275 1.00 60.66 96 LEU A C 1
ATOM 768 O O . LEU A 1 97 ? -3.682 9.652 -3.991 1.00 60.46 96 LEU A O 1
ATOM 773 N N . ARG A 1 98 ? -2.886 11.160 -5.472 1.00 60.22 97 ARG A N 1
ATOM 774 C CA . ARG A 1 98 ? -2.701 10.269 -6.618 1.00 61.39 97 ARG A CA 1
ATOM 775 C C . ARG A 1 98 ? -1.561 9.271 -6.405 1.00 67.07 97 ARG A C 1
ATOM 776 O O . ARG A 1 98 ? -1.611 8.165 -6.948 1.00 67.59 97 ARG A O 1
ATOM 784 N N . VAL A 1 99 ? -0.525 9.667 -5.649 1.00 63.82 98 VAL A N 1
ATOM 785 C CA . VAL A 1 99 ? 0.655 8.834 -5.437 1.00 63.57 98 VAL A CA 1
ATOM 786 C C . VAL A 1 99 ? 0.604 7.874 -4.245 1.00 70.05 98 VAL A C 1
ATOM 787 O O . VAL A 1 99 ? 1.551 7.108 -4.024 1.00 70.64 98 VAL A O 1
ATOM 791 N N . GLY A 1 100 ? -0.530 7.866 -3.544 1.00 67.33 99 GLY A N 1
ATOM 792 C CA . GLY A 1 100 ? -0.760 6.981 -2.406 1.00 67.26 99 GLY A CA 1
ATOM 793 C C . GLY A 1 100 ? -0.542 7.618 -1.052 1.00 71.09 99 GLY A C 1
ATOM 794 O O . GLY A 1 100 ? -0.715 6.959 -0.024 1.00 70.63 99 GLY A O 1
ATOM 795 N N . LEU A 1 101 ? -0.144 8.899 -1.047 1.00 68.36 100 LEU A N 1
ATOM 796 C CA . LEU A 1 101 ? 0.079 9.708 0.150 1.00 69.15 100 LEU A CA 1
ATOM 797 C C . LEU A 1 101 ? -1.300 9.966 0.775 1.00 76.69 100 LEU A C 1
ATOM 798 O O . LEU A 1 101 ? -2.282 10.158 0.040 1.00 76.65 100 LEU A O 1
ATOM 803 N N . ALA A 1 102 ? -1.380 9.912 2.122 1.00 75.29 101 ALA A N 1
ATOM 804 C CA . ALA A 1 102 ? -2.607 10.095 2.910 1.00 76.04 101 ALA A CA 1
ATOM 805 C C . ALA A 1 102 ? -3.696 9.043 2.567 1.00 83.02 101 ALA A C 1
ATOM 806 O O . ALA A 1 102 ? -4.845 9.386 2.257 1.00 82.59 101 ALA A O 1
ATOM 808 N N . GLN A 1 103 ? -3.307 7.750 2.624 1.00 81.51 102 GLN A N 1
ATOM 809 C CA . GLN A 1 103 ? -4.165 6.605 2.306 1.00 81.98 102 GLN A CA 1
ATOM 810 C C . GLN A 1 103 ? -5.274 6.453 3.338 1.00 86.63 102 GLN A C 1
ATOM 811 O O . GLN A 1 103 ? -6.451 6.622 3.001 1.00 86.31 102 GLN A O 1
ATOM 817 N N . GLY A 1 104 ? -4.879 6.155 4.577 1.00 83.37 103 GLY A N 1
ATOM 818 C CA . GLY A 1 104 ? -5.773 6.028 5.722 1.00 82.83 103 GLY A CA 1
ATOM 819 C C . GLY A 1 104 ? -5.710 7.307 6.529 1.00 85.35 103 GLY A C 1
ATOM 820 O O . GLY A 1 104 ? -5.272 7.304 7.685 1.00 85.00 103 GLY A O 1
ATOM 821 N N . GLN A 1 105 ? -6.102 8.419 5.884 1.00 80.24 104 GLN A N 1
ATOM 822 C CA . GLN A 1 105 ? -6.088 9.777 6.428 1.00 79.04 104 GLN A CA 1
ATOM 823 C C . GLN A 1 105 ? -7.275 10.539 5.822 1.00 79.98 104 GLN A C 1
ATOM 824 O O . GLN A 1 105 ? -7.601 10.319 4.646 1.00 79.05 104 GLN A O 1
ATOM 830 N N . MET A 1 106 ? -7.919 11.421 6.633 1.00 74.46 105 MET A N 1
ATOM 831 C CA . MET A 1 106 ? -9.038 12.286 6.236 1.00 73.42 105 MET A CA 1
ATOM 832 C C . MET A 1 106 ? -8.467 13.363 5.273 1.00 73.25 105 MET A C 1
ATOM 833 O O . MET A 1 106 ? -7.994 14.427 5.705 1.00 72.11 105 MET A O 1
ATOM 838 N N . GLY A 1 107 ? -8.455 13.023 3.984 1.00 66.77 106 GLY A N 1
ATOM 839 C CA . GLY A 1 107 ? -7.880 13.858 2.939 1.00 65.36 106 GLY A CA 1
ATOM 840 C C . GLY A 1 107 ? -6.389 14.019 3.139 1.00 65.76 106 GLY A C 1
ATOM 841 O O . GLY A 1 107 ? -5.690 13.029 3.327 1.00 66.49 106 GLY A O 1
ATOM 842 N N . THR A 1 108 ? -5.900 15.260 3.152 1.00 58.46 107 THR A N 1
ATOM 843 C CA . THR A 1 108 ? -4.480 15.558 3.381 1.00 56.44 107 THR A CA 1
ATOM 844 C C . THR A 1 108 ? -4.333 16.447 4.603 1.00 57.48 107 THR A C 1
ATOM 845 O O . THR A 1 108 ? -3.331 17.138 4.734 1.00 58.18 107 THR A O 1
ATOM 849 N N . LEU A 1 109 ? -5.323 16.431 5.493 1.00 52.75 108 LEU A N 1
ATOM 850 C CA . LEU A 1 109 ? -5.375 17.254 6.697 1.00 52.44 108 LEU A CA 1
ATOM 851 C C . LEU A 1 109 ? -4.158 17.214 7.600 1.00 52.20 108 LEU A C 1
ATOM 852 O O . LEU A 1 109 ? -3.742 18.269 8.083 1.00 51.37 108 LEU A O 1
ATOM 857 N N . LYS A 1 110 ? -3.624 16.012 7.880 1.00 46.15 109 LYS A N 1
ATOM 858 C CA . LYS A 1 110 ? -2.461 15.871 8.761 1.00 45.85 109 LYS A CA 1
ATOM 859 C C . LYS A 1 110 ? -1.172 16.357 8.063 1.00 47.59 109 LYS A C 1
ATOM 860 O O . LYS A 1 110 ? -0.345 17.010 8.701 1.00 46.95 109 LYS A O 1
ATOM 866 N N . ILE A 1 111 ? -1.011 16.009 6.764 1.00 42.26 110 ILE A N 1
ATOM 867 C CA . ILE A 1 111 ? 0.126 16.369 5.928 1.00 42.77 110 ILE A CA 1
ATOM 868 C C . ILE A 1 111 ? 0.174 17.881 5.856 1.00 48.68 110 ILE A C 1
ATOM 869 O O . ILE A 1 111 ? 1.225 18.475 6.126 1.00 48.05 110 ILE A O 1
ATOM 874 N N . SER A 1 112 ? -0.999 18.491 5.551 1.00 45.19 111 SER A N 1
ATOM 875 C CA . SER A 1 112 ? -1.199 19.932 5.443 1.00 44.41 111 SER A CA 1
ATOM 876 C C . SER A 1 112 ? -0.827 20.663 6.758 1.00 46.96 111 SER A C 1
ATOM 877 O O . SER A 1 112 ? -0.098 21.658 6.719 1.00 46.95 111 SER A O 1
ATOM 880 N N . ASP A 1 113 ? -1.274 20.142 7.903 1.00 43.36 112 ASP A N 1
ATOM 881 C CA . ASP A 1 113 ? -0.978 20.713 9.227 1.00 44.25 112 ASP A CA 1
ATOM 882 C C . ASP A 1 113 ? 0.534 20.635 9.527 1.00 49.61 112 ASP A C 1
ATOM 883 O O . ASP A 1 113 ? 1.112 21.616 10.013 1.00 50.80 112 ASP A O 1
ATOM 888 N N . TYR A 1 114 ? 1.170 19.487 9.188 1.00 44.18 113 TYR A N 1
ATOM 889 C CA . TYR A 1 114 ? 2.608 19.286 9.315 1.00 44.44 113 TYR A CA 1
ATOM 890 C C . TYR A 1 114 ? 3.361 20.311 8.438 1.00 48.14 113 TYR A C 1
ATOM 891 O O . TYR A 1 114 ? 4.261 20.985 8.928 1.00 49.08 113 TYR A O 1
ATOM 900 N N . LEU A 1 115 ? 2.940 20.478 7.177 1.00 42.36 114 LEU A N 1
ATOM 901 C CA . LEU A 1 115 ? 3.565 21.435 6.253 1.00 40.29 114 LEU A CA 1
ATOM 902 C C . LEU A 1 115 ? 3.474 22.865 6.746 1.00 44.20 114 LEU A C 1
ATOM 903 O O . LEU A 1 115 ? 4.472 23.580 6.721 1.00 42.09 114 LEU A O 1
ATOM 908 N N . ASP A 1 116 ? 2.295 23.251 7.269 1.00 43.15 115 ASP A N 1
ATOM 909 C CA . ASP A 1 116 ? 2.028 24.578 7.820 1.00 43.08 115 ASP A CA 1
ATOM 910 C C . ASP A 1 116 ? 2.938 24.850 8.999 1.00 48.47 115 ASP A C 1
ATOM 911 O O . ASP A 1 116 ? 3.413 25.976 9.130 1.00 48.56 115 ASP A O 1
ATOM 916 N N . SER A 1 117 ? 3.216 23.810 9.825 1.00 46.09 116 SER A N 1
ATOM 917 C CA . SER A 1 117 ? 4.048 23.885 11.035 1.00 46.44 116 SER A CA 1
ATOM 918 C C . SER A 1 117 ? 5.488 24.268 10.733 1.00 53.80 116 SER A C 1
ATOM 919 O O . SER A 1 117 ? 6.083 25.045 11.485 1.00 53.94 116 SER A O 1
ATOM 922 N N . LEU A 1 118 ? 6.036 23.716 9.631 1.00 52.28 117 LEU A N 1
ATOM 923 C CA . LEU A 1 118 ? 7.395 23.944 9.128 1.00 52.77 117 LEU A CA 1
ATOM 924 C C . LEU A 1 118 ? 7.658 25.407 8.675 1.00 62.51 117 LEU A C 1
ATOM 925 O O . LEU A 1 118 ? 8.799 25.870 8.741 1.00 62.75 117 LEU A O 1
ATOM 930 N N . ASP A 1 119 ? 6.596 26.119 8.250 1.00 62.72 118 ASP A N 1
ATOM 931 C CA . ASP A 1 119 ? 6.581 27.493 7.723 1.00 64.15 118 ASP A CA 1
ATOM 932 C C . ASP A 1 119 ? 6.492 28.618 8.749 1.00 69.17 118 ASP A C 1
ATOM 933 O O . ASP A 1 119 ? 6.927 29.737 8.459 1.00 68.49 118 ASP A O 1
ATOM 938 N N . SER A 1 120 ? 5.864 28.351 9.906 1.00 66.38 119 SER A N 1
ATOM 939 C CA . SER A 1 120 ? 5.685 29.348 10.957 1.00 90.92 119 SER A CA 1
ATOM 940 C C . SER A 1 120 ? 6.409 28.930 12.224 1.00 109.18 119 SER A C 1
ATOM 941 O O . SER A 1 120 ? 7.635 28.898 12.235 1.00 67.29 119 SER A O 1
ATOM 944 N N . ALA B 2 2 ? 22.481 22.004 17.277 1.00 73.36 1 ALA B N 1
ATOM 945 C CA . ALA B 2 2 ? 21.649 22.905 18.091 1.00 73.09 1 ALA B CA 1
ATOM 946 C C . ALA B 2 2 ? 20.281 23.228 17.400 1.00 74.79 1 ALA B C 1
ATOM 947 O O . ALA B 2 2 ? 19.682 24.294 17.611 1.00 74.37 1 ALA B O 1
ATOM 949 N N . PHE B 2 3 ? 19.772 22.242 16.628 1.00 68.61 2 PHE B N 1
ATOM 950 C CA . PHE B 2 3 ? 18.571 22.333 15.812 1.00 66.33 2 PHE B CA 1
ATOM 951 C C . PHE B 2 3 ? 17.363 21.484 16.285 1.00 67.42 2 PHE B C 1
ATOM 952 O O . PHE B 2 3 ? 17.471 20.723 17.256 1.00 66.69 2 PHE B O 1
ATOM 960 N N . ASN B 2 4 ? 16.219 21.621 15.577 1.00 60.99 3 ASN B N 1
ATOM 961 C CA . ASN B 2 4 ? 14.977 20.927 15.890 1.00 59.22 3 ASN B CA 1
ATOM 962 C C . ASN B 2 4 ? 14.379 20.113 14.725 1.00 60.07 3 ASN B C 1
ATOM 963 O O . ASN B 2 4 ? 13.194 19.782 14.754 1.00 61.39 3 ASN B O 1
ATOM 968 N N . GLY B 2 5 ? 15.190 19.804 13.722 1.00 52.10 4 GLY B N 1
ATOM 969 C CA . GLY B 2 5 ? 14.759 19.021 12.571 1.00 50.69 4 GLY B CA 1
ATOM 970 C C . GLY B 2 5 ? 14.394 19.836 11.344 1.00 52.45 4 GLY B C 1
ATOM 971 O O . GLY B 2 5 ? 15.005 20.879 11.081 1.00 52.08 4 GLY B O 1
ATOM 972 N N . ALA B 2 6 ? 13.366 19.363 10.600 1.00 46.35 5 ALA B N 1
ATOM 973 C CA . ALA B 2 6 ? 12.836 19.945 9.367 1.00 45.34 5 ALA B CA 1
ATOM 974 C C . ALA B 2 6 ? 12.498 21.435 9.452 1.00 47.92 5 ALA B C 1
ATOM 975 O O . ALA B 2 6 ? 12.821 22.163 8.518 1.00 47.79 5 ALA B O 1
ATOM 977 N N . GLN B 2 7 ? 11.919 21.899 10.574 1.00 43.65 6 GLN B N 1
ATOM 978 C CA . GLN B 2 7 ? 11.563 23.309 10.763 1.00 42.77 6 GLN B CA 1
ATOM 979 C C . GLN B 2 7 ? 12.790 24.210 1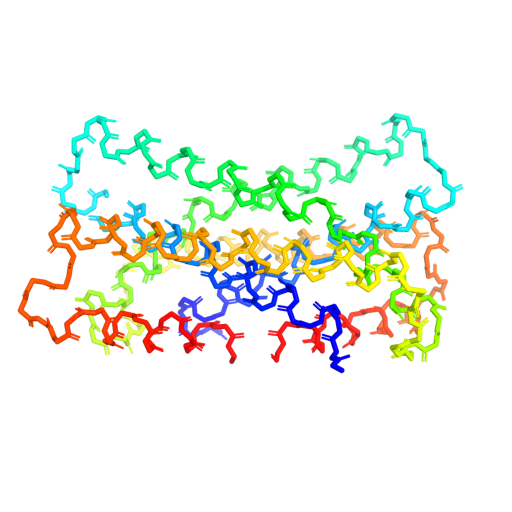0.649 1.00 47.08 6 GLN B C 1
ATOM 980 O O . GLN B 2 7 ? 12.711 25.213 9.944 1.00 46.69 6 GLN B O 1
ATOM 986 N N . THR B 2 8 ? 13.922 23.836 11.312 1.00 43.40 7 THR B N 1
ATOM 987 C CA . THR B 2 8 ? 15.188 24.578 11.290 1.00 42.93 7 THR B CA 1
ATOM 988 C C . THR B 2 8 ? 15.729 24.728 9.850 1.00 45.98 7 THR B C 1
ATOM 989 O O . THR B 2 8 ? 16.048 25.845 9.431 1.00 44.31 7 THR B O 1
ATOM 993 N N . VAL B 2 9 ? 15.792 23.598 9.110 1.00 43.22 8 VAL B N 1
ATOM 994 C CA . VAL B 2 9 ? 16.251 23.519 7.723 1.00 43.70 8 VAL B CA 1
ATOM 995 C C . VAL B 2 9 ? 15.399 24.348 6.758 1.00 46.76 8 VAL B C 1
ATOM 996 O O . VAL B 2 9 ? 15.971 25.089 5.961 1.00 46.31 8 VAL B O 1
ATOM 1000 N N . ILE B 2 10 ? 14.044 24.242 6.854 1.00 42.05 9 ILE B N 1
ATOM 1001 C CA . ILE B 2 10 ? 13.102 24.991 6.021 1.00 41.30 9 ILE B CA 1
ATOM 1002 C C . ILE B 2 10 ? 13.250 26.482 6.313 1.00 45.50 9 ILE B C 1
ATOM 1003 O O . ILE B 2 10 ? 13.381 27.276 5.375 1.00 45.96 9 ILE B O 1
ATOM 1008 N N . GLN B 2 11 ? 13.287 26.856 7.594 1.00 40.54 10 GLN B N 1
ATOM 1009 C CA . GLN B 2 11 ? 13.447 28.260 7.949 1.00 40.94 10 GLN B CA 1
ATOM 1010 C C . GLN B 2 11 ? 14.778 28.856 7.445 1.00 46.51 10 GLN B C 1
ATOM 1011 O O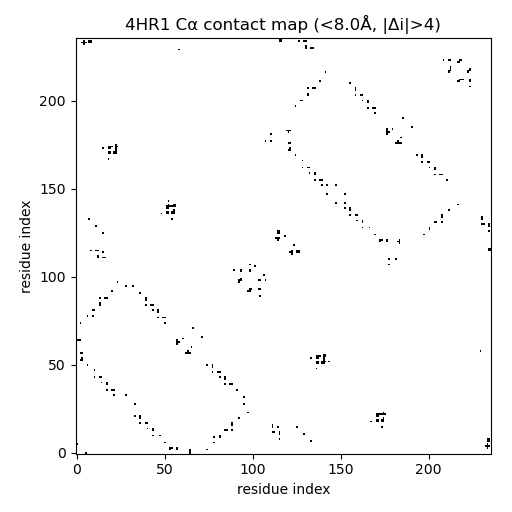 . GLN B 2 11 ? 14.809 30.030 7.044 1.00 45.95 10 GLN B O 1
ATOM 1017 N N . LYS B 2 12 ? 15.838 28.016 7.376 1.00 41.71 11 LYS B N 1
ATOM 1018 C CA . LYS B 2 12 ? 17.144 28.448 6.889 1.00 41.29 11 LYS B CA 1
ATOM 1019 C C . LYS B 2 12 ? 17.178 28.577 5.371 1.00 43.88 11 LYS B C 1
ATOM 1020 O O . LYS B 2 12 ? 17.628 29.605 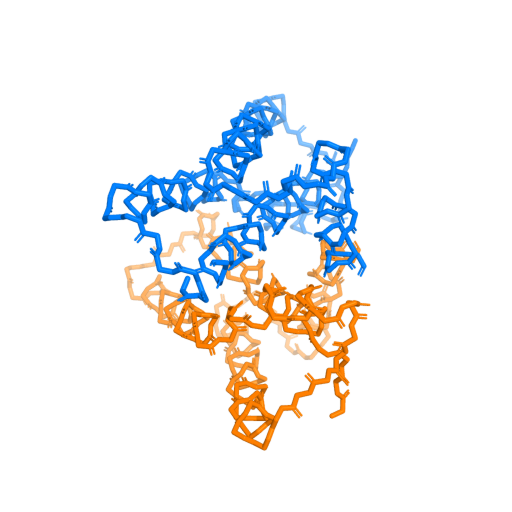4.880 1.00 43.01 11 LYS B O 1
ATOM 1026 N N . ILE B 2 13 ? 16.670 27.560 4.640 1.00 39.62 12 ILE B N 1
ATOM 1027 C CA . ILE B 2 13 ? 16.583 27.542 3.181 1.00 38.26 12 ILE B CA 1
ATOM 1028 C C . ILE B 2 13 ? 15.659 28.677 2.697 1.00 44.15 12 ILE B C 1
ATOM 1029 O O . ILE B 2 13 ? 16.050 29.409 1.795 1.00 45.61 12 ILE B O 1
ATOM 1034 N N . SER B 2 14 ? 14.492 28.878 3.350 1.00 40.62 13 SER B N 1
ATOM 1035 C CA . SER B 2 14 ? 13.535 29.950 3.033 1.00 40.52 13 SER B CA 1
ATOM 1036 C C . SER B 2 14 ? 14.127 31.349 3.184 1.00 42.52 13 SER B C 1
ATOM 1037 O O . SER B 2 14 ? 13.848 32.212 2.349 1.00 43.56 13 SER B O 1
ATOM 1040 N N . TRP B 2 15 ? 14.899 31.594 4.249 1.00 37.43 14 TRP B N 1
ATOM 1041 C CA . TRP B 2 15 ? 15.521 32.905 4.477 1.00 36.78 14 TRP B CA 1
ATOM 1042 C C . TRP B 2 15 ? 16.503 33.225 3.344 1.00 40.78 14 TRP B C 1
ATOM 1043 O O . TRP B 2 15 ? 16.493 34.339 2.804 1.00 39.23 14 TRP B O 1
ATOM 1054 N N . LEU B 2 16 ? 17.326 32.222 2.992 1.00 37.46 15 LEU B N 1
ATOM 1055 C CA . LEU B 2 16 ? 18.331 32.305 1.943 1.00 37.55 15 LEU B CA 1
ATOM 1056 C C . LEU B 2 16 ? 17.649 32.619 0.583 1.00 39.29 15 LEU B C 1
ATOM 1057 O O . LEU B 2 16 ? 18.065 33.553 -0.100 1.00 37.61 15 LEU B O 1
ATOM 1062 N N . ARG B 2 17 ? 16.568 31.881 0.254 1.00 35.42 16 ARG B N 1
ATOM 1063 C CA . ARG B 2 17 ? 15.774 32.046 -0.980 1.00 35.66 16 ARG B CA 1
ATOM 1064 C C . ARG B 2 17 ? 15.092 33.416 -1.098 1.00 39.70 16 ARG B C 1
ATOM 1065 O O . ARG B 2 17 ? 15.031 33.957 -2.196 1.00 40.00 16 ARG B O 1
ATOM 1073 N N . THR B 2 18 ? 14.650 33.979 0.035 1.00 36.33 17 THR B N 1
ATOM 1074 C CA . THR B 2 18 ? 14.005 35.290 0.153 1.00 36.38 17 THR B CA 1
ATOM 1075 C C . THR B 2 18 ? 15.048 36.380 0.004 1.00 41.47 17 THR B C 1
ATOM 1076 O O . THR B 2 18 ? 14.767 37.393 -0.631 1.00 41.59 17 THR B O 1
ATOM 1080 N N . ALA B 2 19 ? 16.252 36.184 0.596 1.00 38.49 18 ALA B N 1
ATOM 1081 C CA . ALA B 2 19 ? 17.356 37.144 0.496 1.00 36.85 18 ALA B CA 1
ATOM 1082 C C . ALA B 2 19 ? 17.825 37.257 -0.976 1.00 36.80 18 ALA B C 1
ATOM 1083 O O . ALA B 2 19 ? 18.067 38.362 -1.461 1.00 35.01 18 ALA B O 1
ATOM 1085 N N . ILE B 2 20 ? 17.859 36.129 -1.694 1.00 32.49 19 ILE B N 1
ATOM 1086 C CA . ILE B 2 20 ? 18.221 36.080 -3.109 1.00 33.24 19 ILE B CA 1
ATOM 1087 C C . ILE B 2 20 ? 17.169 36.846 -3.935 1.00 43.74 19 ILE B C 1
ATOM 1088 O O . ILE B 2 20 ? 17.538 37.641 -4.824 1.00 44.42 19 ILE B O 1
ATOM 1093 N N . ALA B 2 21 ? 15.855 36.636 -3.584 1.00 40.92 20 ALA B N 1
ATOM 1094 C CA . ALA B 2 21 ? 14.701 37.280 -4.202 1.00 40.41 20 ALA B CA 1
ATOM 1095 C C . ALA B 2 21 ? 14.791 38.775 -3.962 1.00 43.24 20 ALA B C 1
ATOM 1096 O O . ALA B 2 21 ? 14.541 39.566 -4.865 1.00 43.87 20 ALA B O 1
ATOM 1098 N N . PHE B 2 22 ? 15.216 39.150 -2.760 1.00 38.51 21 PHE B N 1
ATOM 1099 C CA . PHE B 2 22 ? 15.427 40.529 -2.371 1.00 38.16 21 PHE B CA 1
ATOM 1100 C C . PHE B 2 22 ? 16.600 41.132 -3.194 1.00 45.13 21 PHE B C 1
ATOM 1101 O O . PHE B 2 22 ? 16.517 42.299 -3.573 1.00 45.86 21 PHE B O 1
ATOM 1109 N N . LEU B 2 23 ? 17.675 40.341 -3.477 1.00 42.48 22 LEU B N 1
ATOM 1110 C CA . LEU B 2 23 ? 18.839 40.827 -4.247 1.00 42.67 22 LEU B CA 1
ATOM 1111 C C . LEU B 2 23 ? 18.486 41.001 -5.712 1.00 45.44 22 LEU B C 1
ATOM 1112 O O . LEU B 2 23 ? 18.792 42.037 -6.282 1.00 45.39 22 LEU B O 1
ATOM 1117 N N . LYS B 2 24 ? 17.811 40.014 -6.300 1.00 41.70 23 LYS B N 1
ATOM 1118 C CA . LYS B 2 24 ? 17.327 40.066 -7.676 1.00 42.58 23 LYS B CA 1
ATOM 1119 C C . LYS B 2 24 ? 16.314 41.222 -7.853 1.00 51.72 23 LYS B C 1
ATOM 1120 O O . LYS B 2 24 ? 16.284 41.868 -8.909 1.00 51.89 23 LYS B O 1
ATOM 1126 N N . GLY B 2 25 ? 15.524 41.467 -6.803 1.00 51.43 24 GLY B N 1
ATOM 1127 C CA . GLY B 2 25 ? 14.518 42.521 -6.743 1.00 52.49 24 GLY B CA 1
ATOM 1128 C C . GLY B 2 25 ? 15.119 43.903 -6.821 1.00 57.90 24 GLY B C 1
ATOM 1129 O O . GLY B 2 25 ? 14.614 44.750 -7.556 1.00 58.60 24 GLY B O 1
ATOM 1130 N N . TYR B 2 26 ? 16.202 44.130 -6.062 1.00 55.02 25 TYR B N 1
ATOM 1131 C CA . TYR B 2 26 ? 16.964 45.380 -6.019 1.00 55.78 25 TYR B CA 1
ATOM 1132 C C . TYR B 2 26 ? 17.672 45.649 -7.355 1.00 59.89 25 TYR B C 1
ATOM 1133 O O . TYR B 2 26 ? 17.667 46.781 -7.834 1.00 58.05 25 TYR B O 1
ATOM 1142 N N . MET B 2 27 ? 18.317 44.606 -7.912 1.00 57.67 26 MET B N 1
ATOM 1143 C CA . MET B 2 27 ? 19.068 44.656 -9.163 1.00 58.30 26 MET B CA 1
ATOM 1144 C C . MET B 2 27 ? 18.209 45.062 -10.343 1.00 68.21 26 MET B C 1
ATOM 1145 O O . MET B 2 27 ? 18.701 45.763 -11.218 1.00 69.03 26 MET B O 1
ATOM 1150 N N . GLU B 2 28 ? 16.934 44.630 -10.367 1.00 67.37 27 GLU B N 1
ATOM 1151 C CA . GLU B 2 28 ? 15.965 44.978 -11.410 1.00 68.13 27 GLU B CA 1
ATOM 1152 C C . GLU B 2 28 ? 15.728 46.503 -11.446 1.00 72.22 27 GLU B C 1
ATOM 1153 O O . GLU B 2 28 ? 15.746 47.109 -12.522 1.00 71.61 27 GLU B O 1
ATOM 1159 N N . THR B 2 29 ? 15.531 47.109 -10.259 1.00 68.54 28 THR B N 1
ATOM 1160 C CA . THR B 2 29 ? 15.277 48.537 -10.096 1.00 68.31 28 THR B CA 1
ATOM 1161 C C . THR B 2 29 ? 16.511 49.349 -10.467 1.00 72.89 28 THR B C 1
ATOM 1162 O O . THR B 2 29 ? 16.445 50.162 -11.392 1.00 74.87 28 THR B O 1
ATOM 1166 N N . THR B 2 30 ? 17.641 49.096 -9.779 1.00 66.53 29 THR B N 1
ATOM 1167 C CA . THR B 2 30 ? 18.911 49.803 -9.977 1.00 64.86 29 THR B CA 1
ATOM 1168 C C . THR B 2 30 ? 19.622 49.525 -11.312 1.00 65.10 29 THR B C 1
ATOM 1169 O O . THR B 2 30 ? 20.501 50.306 -11.708 1.00 64.88 29 THR B O 1
ATOM 1173 N N . GLY B 2 31 ? 19.269 48.413 -11.960 1.00 58.03 30 GLY B N 1
ATOM 1174 C CA . GLY B 2 31 ? 19.926 47.951 -13.176 1.00 56.70 30 GLY B CA 1
ATOM 1175 C C . GLY B 2 31 ? 21.175 47.162 -12.820 1.00 59.79 30 GLY B C 1
ATOM 1176 O O . GLY B 2 31 ? 21.953 47.579 -11.950 1.00 58.46 30 GLY B O 1
ATOM 1177 N N . ALA B 2 32 ? 21.367 45.998 -13.456 1.00 56.53 31 ALA B N 1
ATOM 1178 C CA . ALA B 2 32 ? 22.544 45.179 -13.176 1.00 57.21 31 ALA B CA 1
ATOM 1179 C C . ALA B 2 32 ? 23.233 44.687 -14.448 1.00 62.72 31 ALA B C 1
ATOM 1180 O O . ALA B 2 32 ? 22.599 44.629 -15.506 1.00 62.99 31 ALA B O 1
ATOM 1182 N N . THR B 2 33 ? 24.529 44.319 -14.345 1.00 59.51 32 THR B N 1
ATOM 1183 C CA . THR B 2 33 ? 25.255 43.754 -15.482 1.00 59.77 32 THR B CA 1
ATOM 1184 C C . THR B 2 33 ? 25.006 42.259 -15.503 1.00 65.17 32 THR B C 1
ATOM 1185 O O . THR B 2 33 ? 24.346 41.745 -14.604 1.00 64.32 32 THR B O 1
ATOM 1189 N N . LYS B 2 34 ? 25.524 41.555 -16.525 1.00 63.57 33 LYS B N 1
ATOM 1190 C CA . LYS B 2 34 ? 25.420 40.102 -16.587 1.00 63.76 33 LYS B CA 1
ATOM 1191 C C . LYS B 2 34 ? 26.334 39.525 -15.477 1.00 66.83 33 LYS B C 1
ATOM 1192 O O . LYS B 2 34 ? 25.942 38.556 -14.838 1.00 67.28 33 LYS B O 1
ATOM 1198 N N . LYS B 2 35 ? 27.508 40.164 -15.214 1.00 61.72 34 LYS B N 1
ATOM 1199 C CA . LYS B 2 35 ? 28.468 39.765 -14.169 1.00 61.10 34 LYS B CA 1
ATOM 1200 C C . LYS B 2 35 ? 27.877 39.956 -12.754 1.00 62.74 34 LYS B C 1
ATOM 1201 O O . LYS B 2 35 ? 28.019 39.074 -11.898 1.00 61.28 34 LYS B O 1
ATOM 1207 N N . GLU B 2 36 ? 27.209 41.103 -12.529 1.00 58.34 35 GLU B N 1
ATOM 1208 C CA . GLU B 2 36 ? 26.548 41.426 -11.267 1.00 58.18 35 GLU B CA 1
ATOM 1209 C C . GLU B 2 36 ? 25.459 40.373 -10.958 1.00 62.56 35 GLU B C 1
ATOM 1210 O O . GLU B 2 36 ? 25.323 39.944 -9.812 1.00 62.41 35 GLU B O 1
ATOM 1216 N N . LEU B 2 37 ? 24.720 39.935 -11.996 1.00 59.35 36 LEU B N 1
ATOM 1217 C CA . LEU B 2 37 ? 23.653 38.942 -11.875 1.00 59.22 36 LEU B CA 1
ATOM 1218 C C . LEU B 2 37 ? 24.194 37.528 -11.640 1.00 63.14 36 LEU B C 1
ATOM 1219 O O . LEU B 2 37 ? 23.597 36.779 -10.875 1.00 62.79 36 LEU B O 1
ATOM 1224 N N . GLU B 2 38 ? 25.319 37.181 -12.292 1.00 59.92 37 GLU B N 1
ATOM 1225 C CA . GLU B 2 38 ? 25.989 35.881 -12.210 1.00 59.81 37 GLU B CA 1
ATOM 1226 C C . GLU B 2 38 ? 26.468 35.498 -10.798 1.00 61.02 37 GLU B C 1
ATOM 1227 O O . GLU B 2 38 ? 26.404 34.319 -10.444 1.00 61.11 37 GLU B O 1
ATOM 1233 N N . GLN B 2 39 ? 26.905 36.473 -9.987 1.00 55.37 38 GLN B N 1
ATOM 1234 C CA . GLN B 2 39 ? 27.319 36.192 -8.609 1.00 55.13 38 GLN B CA 1
ATOM 1235 C C . GLN B 2 39 ? 26.098 35.904 -7.683 1.00 57.53 38 GLN B C 1
ATOM 1236 O O . GLN B 2 39 ? 26.224 35.180 -6.693 1.00 57.11 38 GLN B O 1
ATOM 1242 N N . VAL B 2 40 ? 24.920 36.445 -8.034 1.00 52.72 39 VAL B N 1
ATOM 1243 C CA . VAL B 2 40 ? 23.667 36.187 -7.319 1.00 51.59 39 VAL B CA 1
ATOM 1244 C C . VAL B 2 40 ? 23.224 34.758 -7.707 1.00 53.80 39 VAL B C 1
ATOM 1245 O O . VAL B 2 40 ? 22.802 33.968 -6.849 1.00 53.26 39 VAL B O 1
ATOM 1249 N N . GLU B 2 41 ? 23.417 34.415 -8.985 1.00 48.68 40 GLU B N 1
ATOM 1250 C CA . GLU B 2 41 ? 23.107 33.096 -9.510 1.00 48.77 40 GLU B CA 1
ATOM 1251 C C . GLU B 2 41 ? 24.005 31.984 -8.947 1.00 52.44 40 GLU B C 1
ATOM 1252 O O . GLU B 2 41 ? 23.584 30.828 -8.920 1.00 52.15 40 GLU B O 1
ATOM 1258 N N . LYS B 2 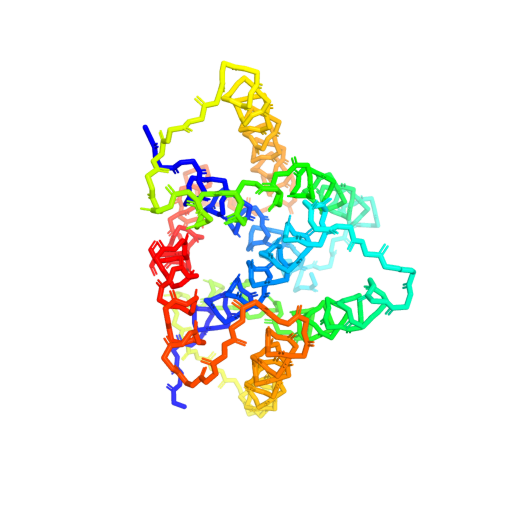42 ? 25.233 32.322 -8.519 1.00 48.60 41 LYS B N 1
ATOM 1259 C CA . LYS B 2 42 ? 26.141 31.343 -7.923 1.00 48.08 41 LYS B CA 1
ATOM 1260 C C . LYS B 2 42 ? 25.622 31.017 -6.540 1.00 50.00 41 LYS B C 1
ATOM 1261 O O . LYS B 2 42 ? 25.605 29.851 -6.169 1.00 49.57 41 LYS B O 1
ATOM 1267 N N . LEU B 2 43 ? 25.080 32.035 -5.838 1.00 45.58 42 LEU B N 1
ATOM 1268 C CA . LEU B 2 43 ? 24.473 31.924 -4.518 1.00 44.60 42 LEU B CA 1
ATOM 1269 C C . LEU B 2 43 ? 23.209 31.074 -4.554 1.00 49.06 42 LEU B C 1
ATOM 1270 O O . LEU B 2 43 ? 23.109 30.112 -3.792 1.00 49.31 42 LEU B O 1
ATOM 1275 N N . LYS B 2 44 ? 22.293 31.370 -5.496 1.00 45.69 43 LYS B N 1
ATOM 1276 C CA . LYS B 2 44 ? 21.056 30.632 -5.746 1.00 45.13 43 LYS B CA 1
ATOM 1277 C C . LYS B 2 44 ? 21.382 29.169 -6.041 1.00 48.98 43 LYS B C 1
ATOM 1278 O O . LYS B 2 44 ? 20.727 28.275 -5.494 1.00 49.18 43 LYS B O 1
ATOM 1284 N N . GLU B 2 45 ? 22.407 28.917 -6.866 1.00 45.10 44 GLU B N 1
ATOM 1285 C CA . GLU B 2 45 ? 22.801 27.537 -7.165 1.00 45.77 44 GLU B CA 1
ATOM 1286 C C . GLU B 2 45 ? 23.340 26.770 -5.940 1.00 50.16 44 GLU B C 1
ATOM 1287 O O . GLU B 2 45 ? 23.130 25.560 -5.835 1.00 48.47 44 GLU B O 1
ATOM 1293 N N . ARG B 2 46 ? 24.002 27.494 -5.009 1.00 47.48 45 ARG B N 1
ATOM 1294 C CA . ARG B 2 46 ? 24.518 26.957 -3.751 1.00 47.64 45 ARG B CA 1
ATOM 1295 C C . ARG B 2 46 ? 23.305 26.542 -2.868 1.00 48.66 45 ARG B C 1
ATOM 1296 O O . ARG B 2 46 ? 23.241 25.395 -2.435 1.00 47.67 45 ARG B O 1
ATOM 1304 N N . VAL B 2 47 ? 22.316 27.443 -2.693 1.00 43.45 46 VAL B N 1
ATOM 1305 C CA . VAL B 2 47 ? 21.078 27.161 -1.953 1.00 42.67 46 VAL B CA 1
ATOM 1306 C C . VAL B 2 47 ? 20.340 25.943 -2.543 1.00 49.61 46 VAL B C 1
ATOM 1307 O O . VAL B 2 47 ? 19.944 25.074 -1.779 1.00 50.24 46 VAL B O 1
ATOM 1311 N N . ASP B 2 48 ? 20.238 25.828 -3.882 1.00 46.90 47 ASP B N 1
ATOM 1312 C CA . ASP B 2 48 ? 19.572 24.677 -4.502 1.00 47.29 47 ASP B CA 1
ATOM 1313 C C . ASP B 2 48 ? 20.340 23.353 -4.308 1.00 52.03 47 ASP B C 1
ATOM 1314 O O . ASP B 2 48 ? 19.728 22.285 -4.302 1.00 51.87 47 ASP B O 1
ATOM 1319 N N . GLU B 2 49 ? 21.671 23.424 -4.181 1.00 49.92 48 GLU B N 1
ATOM 1320 C CA . GLU B 2 49 ? 22.536 22.254 -3.989 1.00 50.53 48 GLU B CA 1
ATOM 1321 C C . GLU B 2 49 ? 22.292 21.624 -2.603 1.00 54.30 48 GLU B C 1
ATOM 1322 O O . GLU B 2 49 ? 21.976 20.436 -2.482 1.00 52.69 48 GLU B O 1
ATOM 1328 N N . ILE B 2 50 ? 22.444 22.447 -1.574 1.00 51.86 49 ILE B N 1
ATOM 1329 C CA . ILE B 2 50 ? 22.290 22.081 -0.189 1.00 53.25 49 ILE B CA 1
ATOM 1330 C C . ILE B 2 50 ? 20.837 21.684 0.164 1.00 59.16 49 ILE B C 1
ATOM 1331 O O . ILE B 2 50 ? 20.639 20.724 0.912 1.00 58.42 49 ILE B O 1
ATOM 1336 N N . ALA B 2 51 ? 19.837 22.365 -0.458 1.00 56.73 50 ALA B N 1
ATOM 1337 C CA . ALA B 2 51 ? 18.412 22.106 -0.275 1.00 56.75 50 ALA B CA 1
ATOM 1338 C C . ALA B 2 51 ? 18.062 20.675 -0.640 1.00 63.37 50 ALA B C 1
ATOM 1339 O O . ALA B 2 51 ? 17.476 19.975 0.183 1.00 63.85 50 ALA B O 1
ATOM 1341 N N . THR B 2 52 ? 18.467 20.223 -1.838 1.00 60.84 51 THR B N 1
ATOM 1342 C CA . THR B 2 52 ? 18.211 18.862 -2.325 1.00 61.67 51 THR B CA 1
ATOM 1343 C C . THR B 2 52 ? 18.918 17.769 -1.490 1.00 67.56 51 THR B C 1
ATOM 1344 O O . THR B 2 52 ? 18.446 16.630 -1.450 1.00 69.56 51 THR B O 1
ATOM 1348 N N . ALA B 2 53 ? 20.024 18.115 -0.818 1.00 62.09 52 ALA B N 1
ATOM 1349 C CA . ALA B 2 53 ? 20.754 17.176 0.024 1.00 61.01 52 ALA B CA 1
ATOM 1350 C C . ALA B 2 53 ? 20.107 17.050 1.411 1.00 63.55 52 ALA B C 1
ATOM 1351 O O . ALA B 2 53 ? 20.411 16.115 2.141 1.00 63.51 52 ALA B O 1
ATOM 1353 N N . VAL B 2 54 ? 19.210 17.972 1.763 1.00 58.31 53 VAL B N 1
ATOM 1354 C CA . VAL B 2 54 ? 18.554 18.009 3.066 1.00 56.68 53 VAL B CA 1
ATOM 1355 C C . VAL B 2 54 ? 16.997 17.821 3.016 1.00 59.74 53 VAL B C 1
ATOM 1356 O O . VAL B 2 54 ? 16.340 17.779 4.065 1.00 58.88 53 VAL B O 1
ATOM 1360 N N . ASN B 2 55 ? 16.439 17.658 1.789 1.00 55.44 54 ASN B N 1
ATOM 1361 C CA . ASN B 2 55 ? 15.003 17.512 1.522 1.00 54.41 54 ASN B CA 1
ATOM 1362 C C . ASN B 2 55 ? 14.369 16.280 2.104 1.00 55.77 54 ASN B C 1
ATOM 1363 O O . ASN B 2 55 ? 13.208 16.365 2.522 1.00 55.55 54 ASN B O 1
ATOM 1368 N N . TRP B 2 56 ? 15.111 15.140 2.119 1.00 49.51 55 TRP B N 1
ATOM 1369 C CA . TRP B 2 56 ? 14.671 13.831 2.630 1.00 48.42 55 TRP B CA 1
ATOM 1370 C C . TRP B 2 56 ? 14.044 13.945 4.029 1.00 49.63 55 TRP B C 1
ATOM 1371 O O . TRP B 2 56 ? 13.093 13.226 4.324 1.00 50.12 55 TRP B O 1
ATOM 1382 N N . ASP B 2 57 ? 14.573 14.865 4.862 1.00 43.56 56 ASP B N 1
ATOM 1383 C CA . ASP B 2 57 ? 14.167 15.135 6.238 1.00 43.07 56 ASP B CA 1
ATOM 1384 C C . ASP B 2 57 ? 12.747 15.705 6.373 1.00 48.86 56 ASP B C 1
ATOM 1385 O O . ASP B 2 57 ? 12.136 15.558 7.442 1.00 48.78 56 ASP B O 1
ATOM 1390 N N . VAL B 2 58 ? 12.233 16.366 5.310 1.00 46.00 57 VAL B N 1
ATOM 1391 C CA . VAL B 2 58 ? 10.869 16.915 5.283 1.00 45.93 57 VAL B CA 1
ATOM 1392 C C . VAL B 2 58 ? 9.899 15.738 5.383 1.00 48.53 57 VAL B C 1
ATOM 1393 O O . VAL B 2 58 ? 9.086 15.716 6.306 1.00 46.67 57 VAL B O 1
ATOM 1397 N N . TYR B 2 59 ? 10.020 14.744 4.488 1.00 45.49 58 TYR B N 1
ATOM 1398 C CA . TYR B 2 59 ? 9.161 13.571 4.581 1.00 45.92 58 TYR B CA 1
ATOM 1399 C C . TYR B 2 59 ? 9.537 12.662 5.770 1.00 49.53 58 TYR B C 1
ATOM 1400 O O . TYR B 2 59 ? 8.628 12.129 6.413 1.00 50.41 58 TYR B O 1
ATOM 1409 N N . ALA B 2 60 ? 10.857 12.479 6.049 1.00 43.18 59 ALA B N 1
ATOM 1410 C CA . ALA B 2 60 ? 11.344 11.623 7.139 1.00 41.96 59 ALA B CA 1
ATOM 1411 C C . ALA B 2 60 ? 10.816 12.040 8.512 1.00 42.75 59 ALA B C 1
ATOM 1412 O O . ALA B 2 60 ? 10.255 11.201 9.199 1.00 42.76 59 ALA B O 1
ATOM 1414 N N . GLN B 2 61 ? 10.899 13.326 8.877 1.00 37.47 60 GLN B N 1
ATOM 1415 C CA . GLN B 2 61 ? 10.379 13.793 10.163 1.00 38.11 60 GLN B CA 1
ATOM 1416 C C . GLN B 2 61 ? 8.886 13.465 10.316 1.00 47.10 60 GLN B C 1
ATOM 1417 O O . GLN B 2 61 ? 8.443 13.166 11.425 1.00 48.20 60 GLN B O 1
ATOM 1423 N N . TYR B 2 62 ? 8.129 13.511 9.194 1.00 43.84 61 TYR B N 1
ATOM 1424 C CA . TYR B 2 62 ? 6.704 13.234 9.141 1.00 43.44 61 TYR B CA 1
ATOM 1425 C C . TYR B 2 62 ? 6.438 11.743 9.367 1.00 49.80 61 TYR B C 1
ATOM 1426 O O . TYR B 2 62 ? 5.571 11.384 10.174 1.00 49.09 61 TYR B O 1
ATOM 1435 N N . ALA B 2 63 ? 7.164 10.887 8.609 1.00 47.54 62 ALA B N 1
ATOM 1436 C CA . ALA B 2 63 ? 7.093 9.434 8.646 1.00 48.34 62 ALA B CA 1
ATOM 1437 C C . ALA B 2 63 ? 7.356 8.842 10.061 1.00 58.21 62 ALA B C 1
ATOM 1438 O O . ALA B 2 63 ? 7.129 7.644 10.267 1.00 59.57 62 ALA B O 1
ATOM 1440 N N . ARG B 2 64 ? 7.820 9.687 11.026 1.00 55.64 63 ARG B N 1
ATOM 1441 C CA . ARG B 2 64 ? 8.096 9.312 12.413 1.00 55.01 63 ARG B CA 1
ATOM 1442 C C . ARG B 2 64 ? 7.496 10.247 13.467 1.00 60.53 63 ARG B C 1
ATOM 1443 O O . ARG B 2 64 ? 8.205 10.751 14.344 1.00 62.59 63 ARG B O 1
ATOM 1451 N N . GLY B 2 65 ? 6.184 10.450 13.360 1.00 55.06 64 GLY B N 1
ATOM 1452 C CA . GLY B 2 65 ? 5.356 11.231 14.275 1.00 54.20 64 GLY B CA 1
ATOM 1453 C C . GLY B 2 65 ? 5.739 12.669 14.551 1.00 58.77 64 GLY B C 1
ATOM 1454 O O . GLY B 2 65 ? 5.418 13.192 15.630 1.00 59.11 64 GLY B O 1
ATOM 1455 N N . ASP B 2 66 ? 6.365 13.347 13.563 1.00 54.52 65 ASP B N 1
ATOM 1456 C CA . ASP B 2 66 ? 6.816 14.736 13.704 1.00 54.09 65 ASP B CA 1
ATOM 1457 C C . ASP B 2 66 ? 7.752 14.874 14.918 1.00 57.02 65 ASP B C 1
ATOM 1458 O O . ASP B 2 66 ? 7.558 15.677 15.835 1.00 56.07 65 ASP B O 1
ATOM 1463 N N . PHE B 2 67 ? 8.741 14.002 14.922 1.00 54.63 66 PHE B N 1
ATOM 1464 C CA . PHE B 2 67 ? 9.789 13.946 15.920 1.00 55.16 66 PHE B CA 1
ATOM 1465 C C . PHE B 2 67 ? 11.095 13.981 15.163 1.00 54.82 66 PHE B C 1
ATOM 1466 O O . PHE B 2 67 ? 11.257 13.276 14.164 1.00 53.02 66 PHE B O 1
ATOM 1474 N N . ASN B 2 68 ? 12.014 14.820 15.623 1.00 49.86 67 ASN B N 1
ATOM 1475 C CA . ASN B 2 68 ? 13.340 14.909 15.052 1.00 48.43 67 ASN B CA 1
ATOM 1476 C C . ASN B 2 68 ? 14.123 13.759 15.706 1.00 50.20 67 ASN B C 1
ATOM 1477 O O . ASN B 2 68 ? 14.651 13.896 16.804 1.00 49.86 67 ASN B O 1
ATOM 1482 N N . LEU B 2 69 ? 14.102 12.609 15.048 1.00 45.79 68 LEU B N 1
ATOM 1483 C CA . LEU B 2 69 ? 14.722 11.359 15.455 1.00 45.64 68 LEU B CA 1
ATOM 1484 C C . LEU B 2 69 ? 15.533 10.927 14.262 1.00 48.10 68 LEU B C 1
ATOM 1485 O O . LEU B 2 69 ? 14.976 10.550 13.234 1.00 47.30 68 LEU B O 1
ATOM 1490 N N . LEU B 2 70 ? 16.849 11.087 14.361 1.00 45.52 69 LEU B N 1
ATOM 1491 C CA . LEU B 2 70 ? 17.788 10.855 13.262 1.00 45.19 69 LEU B CA 1
ATOM 1492 C C . LEU B 2 70 ? 18.825 9.795 13.564 1.00 48.32 69 LEU B C 1
ATOM 1493 O O . LEU B 2 70 ? 19.305 9.701 14.692 1.00 48.27 69 LEU B O 1
ATOM 1498 N N . SER B 2 71 ? 19.218 9.046 12.533 1.00 45.26 70 SER B N 1
ATOM 1499 C CA . SER B 2 71 ? 20.279 8.049 12.592 1.00 45.59 70 SER B CA 1
ATOM 1500 C C . SER B 2 71 ? 21.652 8.768 12.584 1.00 54.51 70 SER B C 1
ATOM 1501 O O . SER B 2 71 ? 21.714 9.997 12.413 1.00 54.85 70 SER B O 1
ATOM 1504 N N . ASP B 2 72 ? 22.745 8.002 12.791 1.00 52.82 71 ASP B N 1
ATOM 1505 C CA . ASP B 2 72 ? 24.119 8.517 12.806 1.00 52.02 71 ASP B CA 1
ATOM 1506 C C . ASP B 2 72 ? 24.481 9.216 11.478 1.00 55.68 71 ASP B C 1
ATOM 1507 O O . ASP B 2 72 ? 24.915 10.365 11.508 1.00 55.73 71 ASP B O 1
ATOM 1512 N N . ASP B 2 73 ? 24.272 8.537 10.334 1.00 52.67 72 ASP B N 1
ATOM 1513 C CA . ASP B 2 73 ? 24.510 9.091 8.991 1.00 53.73 72 ASP B CA 1
ATOM 1514 C C . ASP B 2 73 ? 23.685 10.380 8.803 1.00 56.56 72 ASP B C 1
ATOM 1515 O O . ASP B 2 73 ? 24.238 11.436 8.477 1.00 55.61 72 ASP B O 1
ATOM 1520 N N . GLU B 2 74 ? 22.369 10.289 9.091 1.00 52.18 73 GLU B N 1
ATOM 1521 C CA . GLU B 2 74 ? 21.429 11.399 9.008 1.00 51.49 73 GLU B CA 1
ATOM 1522 C C . GLU B 2 74 ? 21.859 12.603 9.807 1.00 55.02 73 GLU B C 1
ATOM 1523 O O . GLU B 2 74 ? 21.849 13.706 9.259 1.00 54.80 73 GLU B O 1
ATOM 1529 N N . TYR B 2 75 ? 22.243 12.405 11.084 1.00 51.58 74 TYR B N 1
ATOM 1530 C CA . TYR B 2 75 ? 22.666 13.513 11.931 1.00 52.17 74 TYR B CA 1
ATOM 1531 C C . TYR B 2 75 ? 23.954 14.197 11.433 1.00 57.07 74 TYR B C 1
ATOM 1532 O O . TYR B 2 75 ? 24.028 15.425 11.450 1.00 55.26 74 TYR B O 1
ATOM 1541 N N . LYS B 2 76 ? 24.956 13.403 10.999 1.00 55.59 75 LYS B N 1
ATOM 1542 C CA . LYS B 2 76 ? 26.236 13.897 10.477 1.00 56.12 75 LYS B CA 1
ATOM 1543 C C . LYS B 2 76 ? 26.006 14.718 9.188 1.00 60.51 75 LYS B C 1
ATOM 1544 O O . LYS B 2 76 ? 26.496 15.844 9.093 1.00 60.39 75 LYS B O 1
ATOM 1550 N N . GLU B 2 77 ? 25.204 14.173 8.250 1.00 57.00 76 GLU B N 1
ATOM 1551 C CA . GLU B 2 77 ? 24.813 14.789 6.978 1.00 57.16 76 GLU B CA 1
ATOM 1552 C C . GLU B 2 77 ? 24.150 16.174 7.165 1.00 61.55 76 GLU B C 1
ATOM 1553 O O . GLU B 2 77 ? 24.421 17.104 6.396 1.00 63.07 76 GLU B O 1
ATOM 1559 N N . ILE B 2 78 ? 23.320 16.311 8.206 1.00 56.52 77 ILE B N 1
ATOM 1560 C CA . ILE B 2 78 ? 22.594 17.532 8.561 1.00 55.50 77 ILE B CA 1
ATOM 1561 C C . ILE B 2 78 ? 23.505 18.574 9.208 1.00 57.32 77 ILE B C 1
ATOM 1562 O O . ILE B 2 78 ? 23.309 19.768 8.983 1.00 57.28 77 ILE B O 1
ATOM 1567 N N . GLN B 2 79 ? 24.487 18.116 10.021 1.00 52.55 78 GLN B N 1
ATOM 1568 C CA . GLN B 2 79 ? 25.475 18.948 10.723 1.00 51.67 78 GLN B CA 1
ATOM 1569 C C . GLN B 2 79 ? 26.344 19.667 9.694 1.00 52.74 78 GLN B C 1
ATOM 1570 O O . GLN B 2 79 ? 26.679 20.836 9.889 1.00 51.82 78 GLN B O 1
ATOM 1576 N N . LYS B 2 80 ? 26.676 18.948 8.593 1.00 47.52 79 LYS B N 1
ATOM 1577 C CA . LYS B 2 80 ? 27.427 19.402 7.431 1.00 47.43 79 LYS B CA 1
ATOM 1578 C C . LYS B 2 80 ? 26.577 20.480 6.728 1.00 51.78 79 LYS B C 1
ATOM 1579 O O . LYS B 2 80 ? 26.999 21.641 6.653 1.00 51.44 79 LYS B O 1
ATOM 1585 N N . ALA B 2 81 ? 25.350 20.099 6.281 1.00 47.12 80 ALA B N 1
ATOM 1586 C CA . ALA B 2 81 ? 24.397 20.991 5.614 1.00 45.79 80 ALA B CA 1
ATOM 1587 C C . ALA B 2 81 ? 24.138 22.302 6.369 1.00 46.27 80 ALA B C 1
ATOM 1588 O O . ALA B 2 81 ? 24.146 23.355 5.745 1.00 46.42 80 ALA B O 1
ATOM 1590 N N . LEU B 2 82 ? 24.012 22.263 7.698 1.00 42.39 81 LEU B N 1
ATOM 1591 C CA . LEU B 2 82 ? 23.838 23.480 8.512 1.00 42.91 81 LEU B CA 1
ATOM 1592 C C . LEU B 2 82 ? 25.056 24.427 8.450 1.00 46.41 81 LEU B C 1
ATOM 1593 O O . LEU B 2 82 ? 24.900 25.646 8.566 1.00 46.24 81 LEU B O 1
ATOM 1598 N N . LEU B 2 83 ? 26.264 23.857 8.307 1.00 41.73 82 LEU B N 1
ATOM 1599 C CA . LEU B 2 83 ? 27.497 24.643 8.223 1.00 40.40 82 LEU B CA 1
ATOM 1600 C C . LEU B 2 83 ? 27.615 25.333 6.884 1.00 41.47 82 LEU B C 1
ATOM 1601 O O . LEU B 2 83 ? 27.954 26.507 6.839 1.00 39.96 82 LEU B O 1
ATOM 1606 N N . VAL B 2 84 ? 27.267 24.626 5.806 1.00 38.93 83 VAL B N 1
ATOM 1607 C CA . VAL B 2 84 ? 27.251 25.179 4.468 1.00 39.85 83 VAL B CA 1
ATOM 1608 C C . VAL B 2 84 ? 26.237 26.320 4.394 1.00 47.32 83 VAL B C 1
ATOM 1609 O O . VAL B 2 84 ? 26.588 27.398 3.916 1.00 47.38 83 VAL B O 1
ATOM 1613 N N . LEU B 2 85 ? 25.006 26.101 4.934 1.00 45.61 84 LEU B N 1
ATOM 1614 C CA . LEU B 2 85 ? 23.917 27.081 4.931 1.00 45.29 84 LEU B CA 1
ATOM 1615 C C . LEU B 2 85 ? 24.275 28.351 5.648 1.00 46.93 84 LEU B C 1
ATOM 1616 O O . LEU B 2 85 ? 23.823 29.432 5.235 1.00 46.27 84 LEU B O 1
ATOM 1621 N N . GLU B 2 86 ? 25.051 28.234 6.750 1.00 42.16 85 GLU B N 1
ATOM 1622 C CA . GLU B 2 86 ? 25.443 29.420 7.527 1.00 41.46 85 GLU B CA 1
ATOM 1623 C C . GLU B 2 86 ? 26.540 30.219 6.808 1.00 43.34 85 GLU B C 1
ATOM 1624 O O . GLU B 2 86 ? 26.622 31.446 6.958 1.00 42.19 85 GLU B O 1
ATOM 1630 N N . ASP B 2 87 ? 27.310 29.512 5.953 1.00 39.22 86 ASP B N 1
ATOM 1631 C CA . ASP B 2 8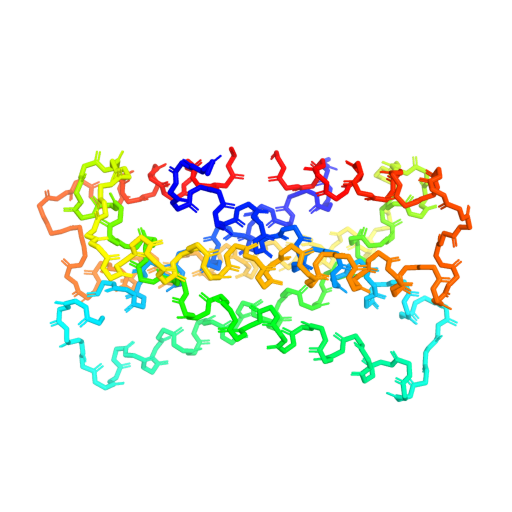7 ? 28.358 30.076 5.115 1.00 39.53 86 ASP B CA 1
ATOM 1632 C C . ASP B 2 87 ? 27.689 30.906 4.010 1.00 42.11 86 ASP B C 1
ATOM 1633 O O . ASP B 2 87 ? 27.966 32.108 3.925 1.00 42.79 86 ASP B O 1
ATOM 1638 N N . ILE B 2 88 ? 26.739 30.288 3.242 1.00 36.91 87 ILE B N 1
ATOM 1639 C CA . ILE B 2 88 ? 25.889 30.939 2.222 1.00 36.24 87 ILE B CA 1
ATOM 1640 C C . ILE B 2 88 ? 25.193 32.191 2.823 1.00 40.70 87 ILE B C 1
ATOM 1641 O O . ILE B 2 88 ? 25.174 33.250 2.183 1.00 41.44 87 ILE B O 1
ATOM 1646 N N . LYS B 2 89 ? 24.710 32.097 4.074 1.00 36.02 88 LYS B N 1
ATOM 1647 C CA . LYS B 2 89 ? 24.121 33.263 4.727 1.00 35.62 88 LYS B CA 1
ATOM 1648 C C . LYS B 2 89 ? 25.115 34.418 4.816 1.00 39.43 88 LYS B C 1
ATOM 1649 O O . LYS B 2 89 ? 24.767 35.521 4.418 1.00 40.57 88 LYS B O 1
ATOM 1655 N N . GLU B 2 90 ? 26.346 34.174 5.289 1.00 35.85 89 GLU B N 1
ATOM 1656 C CA . GLU B 2 90 ? 27.350 35.241 5.378 1.00 35.05 89 GLU B CA 1
ATOM 1657 C C . GLU B 2 90 ? 27.785 35.740 3.988 1.00 36.33 89 GLU B C 1
ATOM 1658 O O . GLU B 2 90 ? 28.048 36.937 3.834 1.00 33.71 89 GLU B O 1
ATOM 1664 N N . GLN B 2 91 ? 27.806 34.831 2.970 1.00 33.22 90 GLN B N 1
ATOM 1665 C CA . GLN B 2 91 ? 28.131 35.199 1.592 1.00 34.17 90 GLN B CA 1
ATOM 1666 C C . GLN B 2 91 ? 27.126 36.217 1.028 1.00 43.48 90 GLN B C 1
ATOM 1667 O O . GLN B 2 91 ? 27.543 37.165 0.353 1.00 45.36 90 GLN B O 1
ATOM 1673 N N . ILE B 2 92 ? 25.814 36.037 1.352 1.00 40.15 91 ILE B N 1
ATOM 1674 C CA . ILE B 2 92 ? 24.688 36.888 0.974 1.00 40.18 91 ILE B CA 1
ATOM 1675 C C . ILE B 2 92 ? 24.811 38.232 1.641 1.00 44.13 91 ILE B C 1
ATOM 1676 O O . ILE B 2 92 ? 24.544 39.241 0.996 1.00 44.68 91 ILE B O 1
ATOM 1681 N N . ILE B 2 93 ? 25.200 38.257 2.933 1.00 41.04 92 ILE B N 1
ATOM 1682 C CA . ILE B 2 93 ? 25.418 39.484 3.715 1.00 40.58 92 ILE B CA 1
ATOM 1683 C C . ILE B 2 93 ? 26.534 40.289 3.027 1.00 46.35 92 ILE B C 1
ATOM 1684 O O . ILE B 2 93 ? 26.389 41.489 2.823 1.00 46.84 92 ILE B O 1
ATOM 1689 N N . VAL B 2 94 ? 27.636 39.606 2.662 1.00 43.57 93 VAL B N 1
ATOM 1690 C CA . VAL B 2 94 ? 28.792 40.169 1.958 1.00 43.25 93 VAL B CA 1
ATOM 1691 C C . VAL B 2 94 ? 28.272 40.776 0.641 1.00 45.74 93 VAL B C 1
ATOM 1692 O O . VAL B 2 94 ? 28.522 41.956 0.378 1.00 45.61 93 VAL B O 1
ATOM 1696 N N . GLU B 2 95 ? 27.473 39.991 -0.115 1.00 39.71 94 GLU B N 1
ATOM 1697 C CA . GLU B 2 95 ? 26.829 40.407 -1.356 1.00 38.96 94 GLU B CA 1
ATOM 1698 C C . GLU B 2 95 ? 25.987 41.685 -1.191 1.00 46.40 94 GLU B C 1
ATOM 1699 O O . GLU B 2 95 ? 26.084 42.578 -2.028 1.00 46.98 94 GLU B O 1
ATOM 1705 N N . MET B 2 96 ? 25.241 41.810 -0.073 1.00 45.23 95 MET B N 1
ATOM 1706 C CA . MET B 2 96 ? 24.421 42.990 0.249 1.00 44.37 95 MET B CA 1
ATOM 1707 C C . MET B 2 96 ? 25.274 44.258 0.340 1.00 47.30 95 MET B C 1
ATOM 1708 O O . MET B 2 96 ? 24.892 45.303 -0.196 1.00 47.39 95 MET B O 1
ATOM 1713 N N . LEU B 2 97 ? 26.453 44.143 0.959 1.00 42.58 96 LEU B N 1
ATOM 1714 C CA . LEU B 2 97 ? 27.417 45.235 1.080 1.00 41.99 96 LEU B CA 1
ATOM 1715 C C . LEU B 2 97 ? 28.102 45.532 -0.261 1.00 46.35 96 LEU B C 1
ATOM 1716 O O . LEU B 2 97 ? 28.193 46.697 -0.653 1.00 47.29 96 LEU B O 1
ATOM 1721 N N . ARG B 2 98 ? 28.530 44.477 -0.981 1.00 43.02 97 ARG B N 1
ATOM 1722 C CA . ARG B 2 98 ? 29.203 44.568 -2.281 1.00 43.20 97 ARG B CA 1
ATOM 1723 C C . ARG B 2 98 ? 28.380 45.359 -3.314 1.00 48.38 97 ARG B C 1
ATOM 1724 O O . ARG B 2 98 ? 28.925 46.253 -3.984 1.00 48.78 97 ARG B O 1
ATOM 1732 N N . VAL B 2 99 ? 27.072 45.037 -3.428 1.00 43.49 98 VAL B N 1
ATOM 1733 C CA . VAL B 2 99 ? 26.144 45.694 -4.356 1.00 42.07 98 VAL B CA 1
ATOM 1734 C C . VAL B 2 99 ? 25.639 47.051 -3.856 1.00 46.73 98 VAL B C 1
ATOM 1735 O O . VAL B 2 99 ? 24.961 47.747 -4.601 1.00 47.05 98 VAL B O 1
ATOM 1739 N N . GLY B 2 100 ? 26.015 47.434 -2.634 1.00 43.89 99 GLY B N 1
ATOM 1740 C CA . GLY B 2 100 ? 25.656 48.732 -2.072 1.00 44.64 99 GLY B CA 1
ATOM 1741 C C . GLY B 2 100 ? 24.289 48.863 -1.434 1.00 52.80 99 GLY B C 1
ATOM 1742 O O . GLY B 2 100 ? 23.858 49.988 -1.158 1.00 52.74 99 GLY B O 1
ATOM 1743 N N . LEU B 2 101 ? 23.610 47.722 -1.165 1.00 51.93 100 LEU B N 1
ATOM 1744 C CA . LEU B 2 101 ? 22.295 47.671 -0.514 1.00 52.71 100 LEU B CA 1
ATOM 1745 C C . LEU B 2 101 ? 22.365 48.140 0.944 1.00 61.20 100 LEU B C 1
ATOM 1746 O O . LEU B 2 101 ? 21.394 48.690 1.467 1.00 60.56 100 LEU B O 1
ATOM 1751 N N . ALA B 2 102 ? 23.524 47.923 1.588 1.00 61.41 101 ALA B N 1
ATOM 1752 C CA . ALA B 2 102 ? 23.810 48.323 2.964 1.00 62.25 101 ALA B CA 1
ATOM 1753 C C . ALA B 2 102 ? 25.227 48.884 3.083 1.00 69.78 101 ALA B C 1
ATOM 1754 O O . ALA B 2 102 ? 26.104 48.600 2.260 1.00 69.28 101 ALA B O 1
ATOM 1756 N N . GLN B 2 103 ? 25.428 49.686 4.118 1.00 69.63 102 GLN B N 1
ATOM 1757 C CA . GLN B 2 103 ? 26.689 50.295 4.483 1.00 70.72 102 GLN B CA 1
ATOM 1758 C C . GLN B 2 103 ? 26.789 50.063 5.989 1.00 78.71 102 GLN B C 1
ATOM 1759 O O . GLN B 2 103 ? 26.035 50.668 6.767 1.00 80.15 102 GLN B O 1
ATOM 1765 N N . GLY B 2 104 ? 27.627 49.105 6.370 1.00 75.97 103 GLY B N 1
ATOM 1766 C CA . GLY B 2 104 ? 27.838 48.734 7.765 1.00 76.09 103 GLY B CA 1
ATOM 1767 C C . GLY B 2 104 ? 26.903 47.664 8.293 1.00 80.93 103 GLY B C 1
ATOM 1768 O O . GLY B 2 104 ? 26.012 47.187 7.581 1.00 80.53 103 GLY B O 1
ATOM 1769 N N . GLN B 2 105 ? 27.110 47.293 9.570 1.00 78.03 104 GLN B N 1
ATOM 1770 C CA . GLN B 2 105 ? 26.337 46.275 10.275 1.00 77.56 104 GLN B CA 1
ATOM 1771 C C . GLN B 2 105 ? 24.899 46.690 10.575 1.00 80.89 104 GLN B C 1
ATOM 1772 O O . GLN B 2 105 ? 24.044 45.816 10.720 1.00 81.27 104 GLN B O 1
ATOM 1778 N N . MET B 2 106 ? 24.625 48.005 10.663 1.00 76.29 105 MET B N 1
ATOM 1779 C CA . MET B 2 106 ? 23.276 48.511 10.931 1.00 75.55 105 MET B CA 1
ATOM 1780 C C . MET B 2 106 ? 22.322 48.225 9.758 1.00 76.52 105 MET B C 1
ATOM 1781 O O . MET B 2 106 ? 21.173 47.851 9.989 1.00 76.30 105 MET B O 1
ATOM 1786 N N . GLY B 2 107 ? 22.832 48.347 8.530 1.00 70.47 106 GLY B N 1
ATOM 1787 C CA . GLY B 2 107 ? 22.087 48.097 7.299 1.00 69.04 106 GLY B CA 1
ATOM 1788 C C . GLY B 2 107 ? 21.787 46.633 7.035 1.00 70.22 106 GLY B C 1
ATOM 1789 O O . GLY B 2 107 ? 20.703 46.301 6.550 1.00 69.89 106 GLY B O 1
ATOM 1790 N N . THR B 2 108 ? 22.748 45.746 7.344 1.00 64.62 107 THR B N 1
ATOM 1791 C CA . THR B 2 108 ? 22.615 44.298 7.161 1.00 63.40 107 THR B CA 1
ATOM 1792 C C . THR B 2 108 ? 21.631 43.699 8.164 1.00 66.11 107 THR B C 1
ATOM 1793 O O . THR B 2 108 ? 20.939 42.730 7.845 1.00 64.69 107 THR B O 1
ATOM 1797 N N . LEU B 2 109 ? 21.568 44.289 9.373 1.00 62.65 108 LEU B N 1
ATOM 1798 C CA . LEU B 2 109 ? 20.641 43.902 10.431 1.00 62.46 108 LEU B CA 1
ATOM 1799 C C . LEU B 2 109 ? 19.193 44.254 10.006 1.00 64.03 108 LEU B C 1
ATOM 1800 O O . LEU B 2 109 ? 18.328 43.379 10.042 1.00 63.71 108 LEU B O 1
ATOM 1805 N N . LYS B 2 110 ? 18.952 45.515 9.560 1.00 58.29 109 LYS B N 1
ATOM 1806 C CA . LYS B 2 110 ? 17.641 45.999 9.112 1.00 57.24 109 LYS B CA 1
ATOM 1807 C C . LYS B 2 110 ? 17.078 45.192 7.940 1.00 57.60 109 LYS B C 1
ATOM 1808 O O . LYS B 2 110 ? 15.862 44.982 7.871 1.00 57.79 109 LYS B O 1
ATOM 1814 N N . ILE B 2 111 ? 17.958 44.723 7.045 1.00 50.21 110 ILE B N 1
ATOM 1815 C CA . ILE B 2 111 ? 17.568 43.906 5.906 1.00 48.41 110 ILE B CA 1
ATOM 1816 C C . ILE B 2 111 ? 17.207 42.490 6.386 1.00 52.65 110 ILE B C 1
ATOM 1817 O O . ILE B 2 111 ? 16.189 41.949 5.947 1.00 51.94 110 ILE B O 1
ATOM 1822 N N . SER B 2 112 ? 18.030 41.898 7.285 1.00 50.39 111 SER B N 1
ATOM 1823 C CA . SER B 2 112 ? 17.794 40.556 7.864 1.00 50.66 111 SER B CA 1
ATOM 1824 C C . SER B 2 112 ? 16.501 40.526 8.688 1.00 53.50 111 SER B C 1
ATOM 1825 O O . SER B 2 112 ? 15.746 39.565 8.599 1.00 52.96 111 SER B O 1
ATOM 1828 N N . ASP B 2 113 ? 16.236 41.604 9.444 1.00 49.61 112 ASP B N 1
ATOM 1829 C CA . ASP B 2 113 ? 15.034 41.778 10.261 1.00 49.39 112 ASP B CA 1
ATOM 1830 C C . ASP B 2 113 ? 13.788 41.772 9.373 1.00 51.71 112 ASP B C 1
ATOM 1831 O O . ASP B 2 113 ? 12.786 41.134 9.718 1.00 50.74 112 ASP B O 1
ATOM 1836 N N . TYR B 2 114 ? 13.893 42.432 8.193 1.00 47.63 113 TYR B N 1
ATOM 1837 C CA . TYR B 2 114 ? 12.857 42.501 7.163 1.00 45.89 113 TYR B CA 1
ATOM 1838 C C . TYR B 2 114 ? 12.669 41.116 6.533 1.00 50.72 113 TYR B C 1
ATOM 1839 O O . TYR B 2 114 ? 11.556 40.748 6.195 1.00 50.32 113 TYR B O 1
ATOM 1848 N N . LEU B 2 115 ? 13.751 40.361 6.363 1.00 49.06 114 LEU B N 1
ATOM 1849 C CA . LEU B 2 115 ? 13.670 39.037 5.749 1.00 49.47 114 LEU B CA 1
ATOM 1850 C C . LEU B 2 115 ? 13.090 38.017 6.720 1.00 56.36 114 LEU B C 1
ATOM 1851 O O . LEU B 2 115 ? 12.319 37.142 6.304 1.00 56.16 114 LEU B O 1
ATOM 1856 N N . ASP B 2 116 ? 13.429 38.161 8.020 1.00 54.93 115 ASP B N 1
ATOM 1857 C CA . ASP B 2 116 ? 12.927 37.318 9.118 1.00 55.78 115 ASP B CA 1
ATOM 1858 C C . ASP B 2 116 ? 11.405 37.489 9.195 1.00 61.13 115 ASP B C 1
ATOM 1859 O O . ASP B 2 116 ? 10.683 36.489 9.292 1.00 60.84 115 ASP B O 1
ATOM 1864 N N . SER B 2 117 ? 10.941 38.775 9.107 1.00 56.99 116 SER B N 1
ATOM 1865 C CA . SER B 2 117 ? 9.544 39.208 9.163 1.00 56.54 116 SER B CA 1
ATOM 1866 C C . SER B 2 117 ? 8.707 38.616 8.050 1.00 59.60 116 SER B C 1
ATOM 1867 O O . SER B 2 117 ? 7.517 38.393 8.246 1.00 59.36 116 SER B O 1
ATOM 1870 N N . LEU B 2 118 ? 9.320 38.369 6.891 1.00 56.29 117 LEU B N 1
ATOM 1871 C CA . LEU B 2 118 ? 8.648 37.804 5.720 1.00 56.89 117 LEU B CA 1
ATOM 1872 C C . LEU B 2 118 ? 8.485 36.305 5.841 1.00 63.66 117 LEU B C 1
ATOM 1873 O O . LEU B 2 118 ? 7.551 35.731 5.275 1.00 62.92 117 LEU B O 1
ATOM 1878 N N . ASP B 2 119 ? 9.411 35.679 6.569 1.00 62.71 118 ASP B N 1
ATOM 1879 C CA . ASP B 2 119 ? 9.513 34.240 6.787 1.00 63.74 118 ASP B CA 1
ATOM 1880 C C . ASP B 2 119 ? 8.764 33.698 8.009 1.00 68.32 118 ASP B C 1
ATOM 1881 O O . ASP B 2 119 ? 8.316 32.547 7.969 1.00 68.45 118 ASP B O 1
ATOM 1886 N N . SER B 2 120 ? 8.668 34.493 9.096 1.00 64.39 119 SER B N 1
ATOM 1887 C CA . SER B 2 120 ? 8.009 34.072 10.337 1.00 98.42 119 SER B CA 1
ATOM 1888 C C . SER B 2 120 ? 6.528 34.418 10.329 1.00 110.98 119 SER B C 1
ATOM 1889 O O . SER B 2 120 ? 5.800 33.918 9.479 1.00 65.40 119 SER B O 1
#

Radius of gyration: 18.12 Å; Cα contacts (8 Å, |Δi|>4): 219; chains: 2; bounding box: 38×48×35 Å

CATH classification: 1.20.1270.410